Protein AF-A0A7S6US73-F1 (afdb_monomer)

Secondary structure (DSSP, 8-state):
-HHHHHHS-HHHHHHHHHHIIIIIHHHHHHHHHHHT-GGGHHHHHHHHHHHHHHHHHHHHHHHHHHHHTT----THHHHHHHHIIIIIS---HHHHHHHHHHHHHHHHHHHHHH---HHHHHHHHHHHHHHHHHHHHHHHHHHHHHHHHHHHHHHHHHHHTB-TTT-PBPHHHHHHHHHHHHHHHHHHT---EEEEEE-TTSTTT---EEEEEEPTTS-------SSSTT-SPPPPPP--------

Solvent-accessible surface area (backbone atoms only — not comparable to full-atom values): 14386 Å² total; per-residue (Å²): 108,75,62,43,67,74,76,37,61,73,73,55,32,52,55,44,48,46,46,42,63,71,46,35,47,50,30,51,49,51,34,51,57,48,67,73,41,83,92,40,69,86,54,36,61,62,42,42,46,50,26,49,32,49,37,37,45,48,52,45,47,42,52,47,55,29,40,66,70,72,43,89,68,80,62,67,70,63,54,46,48,40,43,43,45,38,67,68,66,74,55,61,57,70,58,34,48,53,33,47,49,53,26,48,52,51,41,70,60,50,41,70,77,51,50,84,52,64,68,62,45,51,53,53,52,52,51,49,53,50,38,44,53,52,21,51,52,51,22,47,52,50,54,49,49,53,53,52,50,54,53,51,51,50,53,50,51,58,51,62,38,29,36,91,90,76,73,44,68,20,72,66,54,48,52,55,49,50,52,53,52,47,60,46,19,67,73,72,74,51,69,78,44,76,45,79,43,76,53,86,79,61,71,95,86,62,92,56,69,48,75,45,80,43,68,78,87,61,82,79,80,79,72,81,75,94,71,65,88,83,70,70,80,80,78,82,74,83,82,79,86,80,84,77,87,132

Foldseek 3Di:
DVVCVVQPPPVLSVVLVCLCVVFQVVLVVQLVVQVVPVVCPVVNQVSLLVNLLSNLQSVLVSCLSCLQVVHDDPCVVNLCSLQCLLPPSPHQLVSSLVSLVNSLVSNLPRVVVRDPDPVVVVVSNVSSVVSNVVSSVVSVVVVVVVVVVVVVVVVVVVVQLADPVPRDGDPVVVVVVVVVLVVVCVVVVHDKDKDWAFDPDPDDDDGDIDIDIDGPPDDDPPDPPDDCVVPDDDDDDDDDDDDDDD

Mean predicted aligned error: 16.04 Å

Sequence (246 aa):
MAIDLTTVPLHAARWTAAIRVFVVVPALLAALVVSHRPARHAWLTPAVFLAATVTGCGTVAIVVVALAMGVPLPYEGTLLLPIVFYLLIGLPWWWALAANLLALVMFLVLVPLVQPDRLVLSYQLSYMVLANVIGACAGYALEHRARTNFLIAGVLSELAERDGLTGIHNRRSFNEHLQRAWAQAFREGGSVGLALIDVDHFKHGGRDCVVVLLNPDMEELSFPTGREALAAPAAPRPGGGSARKR

pLDDT: mean 74.12, std 19.95, range [24.2, 96.25]

Radius of gyration: 33.04 Å; Cα contacts (8 Å, |Δi|>4): 201; chains: 1; bounding box: 70×48×91 Å

Structure (mmCIF, N/CA/C/O backbone):
data_AF-A0A7S6US73-F1
#
_entry.id   AF-A0A7S6US73-F1
#
loop_
_atom_site.group_PDB
_atom_site.id
_atom_site.type_symbol
_atom_site.label_atom_id
_atom_site.label_alt_id
_atom_site.label_comp_id
_atom_site.label_asym_id
_atom_site.label_entity_id
_atom_site.label_seq_id
_atom_site.pdbx_PDB_ins_code
_atom_site.Cartn_x
_atom_site.Cartn_y
_atom_site.Cartn_z
_atom_site.occupancy
_atom_site.B_iso_or_equiv
_atom_site.auth_seq_id
_atom_site.auth_comp_id
_atom_site.auth_asym_id
_atom_site.auth_atom_id
_atom_site.pdbx_PDB_model_num
ATOM 1 N N . MET A 1 1 ? -3.393 2.151 -20.315 1.00 58.28 1 MET A N 1
ATOM 2 C CA . MET A 1 1 ? -3.485 1.292 -21.514 1.00 58.28 1 MET A CA 1
ATOM 3 C C . MET A 1 1 ? -3.531 2.116 -22.793 1.00 58.28 1 MET A C 1
ATOM 5 O O . MET A 1 1 ? -2.630 1.953 -23.598 1.00 58.28 1 MET A O 1
ATOM 9 N N . ALA A 1 2 ? -4.484 3.046 -22.964 1.00 56.97 2 ALA A N 1
ATOM 10 C CA . ALA A 1 2 ? -4.452 3.986 -24.098 1.00 56.97 2 ALA A CA 1
ATOM 11 C C . ALA A 1 2 ? -3.185 4.866 -24.094 1.00 56.97 2 ALA A C 1
ATOM 13 O O . ALA A 1 2 ? -2.532 5.001 -25.119 1.00 56.97 2 ALA A O 1
ATOM 14 N N . ILE A 1 3 ? -2.787 5.362 -22.916 1.00 64.00 3 ILE A N 1
ATOM 15 C CA . ILE A 1 3 ? -1.568 6.170 -22.757 1.00 64.00 3 ILE A CA 1
ATOM 16 C C . ILE A 1 3 ? -0.306 5.367 -23.122 1.00 64.00 3 ILE A C 1
ATOM 18 O O . ILE A 1 3 ? 0.527 5.875 -23.861 1.00 64.00 3 ILE A O 1
ATOM 22 N N . ASP A 1 4 ? -0.182 4.101 -22.698 1.00 62.53 4 ASP A N 1
ATOM 23 C CA . ASP A 1 4 ? 1.019 3.292 -22.984 1.00 62.53 4 ASP A CA 1
ATOM 24 C C . ASP A 1 4 ? 1.191 3.011 -24.485 1.00 62.53 4 ASP A C 1
ATOM 26 O O . ASP A 1 4 ? 2.310 3.001 -24.977 1.00 62.53 4 ASP A O 1
ATOM 30 N N . LEU A 1 5 ? 0.093 2.831 -25.229 1.00 65.19 5 LEU A N 1
ATOM 31 C CA . LEU A 1 5 ? 0.132 2.666 -26.689 1.00 65.19 5 LEU A CA 1
ATOM 32 C C . LEU A 1 5 ? 0.601 3.936 -27.413 1.00 65.19 5 LEU A C 1
ATOM 34 O O . LEU A 1 5 ? 1.107 3.846 -28.528 1.00 65.19 5 LEU A O 1
ATOM 38 N N . THR A 1 6 ? 0.430 5.102 -26.786 1.00 65.88 6 THR A N 1
ATOM 39 C CA . THR A 1 6 ? 0.853 6.396 -27.340 1.00 65.88 6 THR A CA 1
ATOM 40 C C . THR A 1 6 ? 2.250 6.829 -26.895 1.00 65.88 6 THR A C 1
ATOM 42 O O . THR A 1 6 ? 2.886 7.601 -27.604 1.00 65.88 6 THR A O 1
ATOM 45 N N . THR A 1 7 ? 2.745 6.347 -25.750 1.00 68.50 7 THR A N 1
ATOM 46 C CA . THR A 1 7 ? 4.023 6.789 -25.162 1.00 68.50 7 THR A CA 1
ATOM 47 C C . THR A 1 7 ? 5.140 5.751 -25.244 1.00 68.50 7 THR A C 1
ATOM 49 O O . THR A 1 7 ? 6.310 6.115 -25.157 1.00 68.50 7 THR A O 1
ATOM 52 N N . VAL A 1 8 ? 4.810 4.467 -25.414 1.00 70.94 8 VAL A N 1
ATOM 53 C CA . VAL A 1 8 ? 5.764 3.351 -25.359 1.00 70.94 8 VAL A CA 1
ATOM 54 C C . VAL A 1 8 ? 5.845 2.668 -26.731 1.00 70.94 8 VAL A C 1
ATOM 56 O O . VAL A 1 8 ? 4.813 2.449 -27.368 1.00 70.94 8 VAL A O 1
ATOM 59 N N . PRO A 1 9 ? 7.042 2.266 -27.202 1.00 78.56 9 PRO A N 1
ATOM 60 C CA . PRO A 1 9 ? 7.182 1.500 -28.437 1.00 78.56 9 PRO A CA 1
ATOM 61 C C . PRO A 1 9 ? 6.310 0.235 -28.437 1.00 78.56 9 PRO A C 1
ATOM 63 O O . PRO A 1 9 ? 6.246 -0.482 -27.437 1.00 78.56 9 PRO A O 1
ATOM 66 N N . LEU A 1 10 ? 5.692 -0.088 -29.580 1.00 76.25 10 LEU A N 1
ATOM 67 C CA . LEU A 1 10 ? 4.719 -1.187 -29.734 1.00 76.25 10 LEU A CA 1
ATOM 68 C C . LEU A 1 10 ? 5.193 -2.550 -29.200 1.00 76.25 10 LEU A C 1
ATOM 70 O O . LEU A 1 10 ? 4.377 -3.334 -28.718 1.00 76.25 10 LEU A O 1
ATOM 74 N N . HIS A 1 11 ? 6.491 -2.850 -29.277 1.00 78.38 11 HIS A N 1
ATOM 75 C CA . HIS A 1 11 ? 7.041 -4.109 -28.771 1.00 78.38 11 HIS A CA 1
ATOM 76 C C . HIS A 1 11 ? 7.044 -4.156 -27.236 1.00 78.38 11 HIS A C 1
ATOM 78 O O . HIS A 1 11 ? 6.582 -5.140 -26.666 1.00 78.38 11 HIS A O 1
ATOM 84 N N . ALA A 1 12 ? 7.471 -3.084 -26.565 1.00 77.38 12 ALA A N 1
ATOM 85 C CA . ALA A 1 12 ? 7.450 -2.988 -25.108 1.00 77.38 12 ALA A CA 1
ATOM 86 C C . ALA A 1 12 ? 6.017 -2.823 -24.574 1.00 77.38 12 ALA A C 1
ATOM 88 O O . ALA A 1 12 ? 5.652 -3.451 -23.582 1.00 77.38 12 ALA A O 1
ATOM 89 N N . ALA A 1 13 ? 5.167 -2.068 -25.279 1.00 79.56 13 ALA A N 1
ATOM 90 C CA . ALA A 1 13 ? 3.763 -1.873 -24.920 1.00 79.56 13 ALA A CA 1
ATOM 91 C C . ALA A 1 13 ? 2.972 -3.192 -24.860 1.00 79.56 13 ALA A C 1
ATOM 93 O O . ALA A 1 13 ? 2.111 -3.350 -23.999 1.00 79.56 13 ALA A O 1
ATOM 94 N N . ARG A 1 14 ? 3.271 -4.169 -25.731 1.00 83.25 14 ARG A N 1
ATOM 95 C CA . ARG A 1 14 ? 2.621 -5.494 -25.705 1.00 83.25 14 ARG A CA 1
ATOM 96 C C . ARG A 1 14 ? 2.908 -6.248 -24.411 1.00 83.25 14 ARG A C 1
ATOM 98 O O . ARG A 1 14 ? 1.979 -6.776 -23.806 1.00 83.25 14 ARG A O 1
ATOM 105 N N . TRP A 1 15 ? 4.164 -6.269 -23.968 1.00 83.38 15 TRP A N 1
ATOM 106 C CA . TRP A 1 15 ? 4.556 -6.952 -22.734 1.00 83.38 15 TRP A CA 1
ATOM 107 C C . TRP A 1 15 ? 3.998 -6.258 -21.494 1.00 83.38 15 TRP A C 1
ATOM 109 O O . TRP A 1 15 ? 3.418 -6.909 -20.626 1.00 83.38 15 TRP A O 1
ATOM 119 N N . THR A 1 16 ? 4.103 -4.931 -21.425 1.00 82.62 16 THR A N 1
ATOM 120 C CA . THR A 1 16 ? 3.594 -4.172 -20.277 1.00 82.62 16 THR A CA 1
ATOM 121 C C . THR A 1 16 ? 2.064 -4.216 -20.194 1.00 82.62 16 THR A C 1
ATOM 123 O O . THR A 1 16 ? 1.514 -4.374 -19.101 1.00 82.62 16 THR A O 1
ATOM 126 N N . ALA A 1 17 ? 1.360 -4.167 -21.331 1.00 83.69 17 ALA A N 1
ATOM 127 C CA . ALA A 1 17 ? -0.089 -4.349 -21.387 1.00 83.69 17 ALA A CA 1
ATOM 128 C C . ALA A 1 17 ? -0.505 -5.777 -21.015 1.00 83.69 17 ALA A C 1
ATOM 130 O O . ALA A 1 17 ? -1.467 -5.939 -20.266 1.00 83.69 17 ALA A O 1
ATOM 131 N N . ALA A 1 18 ? 0.228 -6.799 -21.470 1.00 85.31 18 ALA A N 1
ATOM 132 C CA . ALA A 1 18 ? -0.050 -8.185 -21.110 1.00 85.31 18 ALA A CA 1
ATOM 133 C C . ALA A 1 18 ? 0.029 -8.393 -19.590 1.00 85.31 18 ALA A C 1
ATOM 135 O O . ALA A 1 18 ? -0.906 -8.931 -19.003 1.00 85.31 18 ALA A O 1
ATOM 136 N N . ILE A 1 19 ? 1.074 -7.887 -18.925 1.00 84.38 19 ILE A N 1
ATOM 137 C CA . ILE A 1 19 ? 1.187 -7.986 -17.461 1.00 84.38 19 ILE A CA 1
ATOM 138 C C . ILE A 1 19 ? 0.005 -7.276 -16.777 1.00 84.38 19 ILE A C 1
ATOM 140 O O . ILE A 1 19 ? -0.602 -7.820 -15.857 1.00 84.38 19 ILE A O 1
ATOM 144 N N . ARG A 1 20 ? -0.403 -6.089 -17.242 1.00 84.00 20 ARG A N 1
ATOM 145 C CA . ARG A 1 20 ? -1.554 -5.387 -16.645 1.00 84.00 20 ARG A CA 1
ATOM 146 C C . ARG A 1 20 ? -2.868 -6.148 -16.827 1.00 84.00 20 ARG A C 1
ATOM 148 O O . ARG A 1 20 ? -3.605 -6.302 -15.859 1.00 84.00 20 ARG A O 1
ATOM 155 N N . VAL A 1 21 ? -3.159 -6.628 -18.033 1.00 86.06 21 VAL A N 1
ATOM 156 C CA . VAL A 1 21 ? -4.443 -7.268 -18.369 1.00 86.06 21 VAL A CA 1
ATOM 157 C C . VAL A 1 21 ? -4.556 -8.679 -17.800 1.00 86.06 21 VAL A C 1
ATOM 159 O O . VAL A 1 21 ? -5.640 -9.065 -17.379 1.00 86.06 21 VAL A O 1
ATOM 162 N N . PHE A 1 22 ? -3.462 -9.441 -17.762 1.00 87.75 22 PHE A N 1
ATOM 163 C CA . PHE A 1 22 ? -3.491 -10.844 -17.340 1.00 87.75 22 PHE A CA 1
ATOM 164 C C . PHE A 1 22 ? -3.074 -11.067 -15.884 1.00 87.75 22 PHE A C 1
ATOM 166 O O . PHE A 1 22 ? -3.392 -12.116 -15.332 1.00 87.75 22 PHE A O 1
ATOM 173 N N . VAL A 1 23 ? -2.397 -10.107 -15.245 1.00 85.69 23 VAL A N 1
ATOM 174 C CA . VAL A 1 23 ? -1.916 -10.260 -13.860 1.00 85.69 23 VAL A CA 1
ATOM 175 C C . VAL A 1 23 ? -2.582 -9.252 -12.928 1.00 85.69 23 VAL A C 1
ATOM 177 O O . VAL A 1 23 ? -3.240 -9.644 -11.968 1.00 85.69 23 VAL A O 1
ATOM 180 N N . VAL A 1 24 ? -2.477 -7.955 -13.228 1.00 82.81 24 VAL A N 1
ATOM 181 C CA . VAL A 1 24 ? -2.952 -6.897 -12.316 1.00 82.81 24 VAL A CA 1
ATOM 182 C C . VAL A 1 24 ? -4.480 -6.800 -12.291 1.00 82.81 24 VAL A C 1
ATOM 184 O O . VAL A 1 24 ? -5.091 -6.858 -11.226 1.00 82.81 24 VAL A O 1
ATOM 187 N N . VAL A 1 25 ? -5.119 -6.677 -13.457 1.00 86.75 25 VAL A N 1
ATOM 188 C CA . VAL A 1 25 ? -6.580 -6.531 -13.557 1.00 86.75 25 VAL A CA 1
ATOM 189 C C . VAL A 1 25 ? -7.319 -7.743 -12.973 1.00 86.75 25 VAL A C 1
ATOM 191 O O . VAL A 1 25 ? -8.229 -7.530 -12.172 1.00 86.75 25 VAL A O 1
ATOM 194 N N . PRO A 1 26 ? -6.938 -9.003 -13.266 1.00 87.75 26 PRO A N 1
ATOM 195 C CA . PRO A 1 26 ? -7.621 -10.163 -12.704 1.00 87.75 26 PRO A CA 1
ATOM 196 C C . PRO A 1 26 ? -7.449 -10.261 -11.188 1.00 87.75 26 PRO A C 1
ATOM 198 O O . PRO A 1 26 ? -8.401 -10.621 -10.502 1.00 87.75 26 PRO A O 1
ATOM 201 N N . ALA A 1 27 ? -6.284 -9.885 -10.649 1.00 83.94 27 ALA A N 1
ATOM 202 C CA . ALA A 1 27 ? -6.056 -9.841 -9.206 1.00 83.94 27 ALA A CA 1
ATOM 203 C C . ALA A 1 27 ? -6.980 -8.826 -8.507 1.00 83.94 27 ALA A C 1
ATOM 205 O O . ALA A 1 27 ? -7.594 -9.145 -7.488 1.00 83.94 27 ALA A O 1
ATOM 206 N N . LEU A 1 28 ? -7.141 -7.629 -9.084 1.00 84.69 28 LEU A N 1
ATOM 207 C CA . LEU A 1 28 ? -8.054 -6.606 -8.564 1.00 84.69 28 LEU A CA 1
ATOM 208 C C . LEU A 1 28 ? -9.525 -7.026 -8.681 1.00 84.69 28 LEU A C 1
ATOM 210 O O . LEU A 1 28 ? -10.291 -6.854 -7.734 1.00 84.69 28 LEU A O 1
ATOM 214 N N . LEU A 1 29 ? -9.922 -7.621 -9.811 1.00 86.88 29 LEU A N 1
ATOM 215 C CA . LEU A 1 29 ? -11.279 -8.139 -10.001 1.00 86.88 29 LEU A CA 1
ATOM 216 C C . LEU A 1 29 ? -11.588 -9.278 -9.024 1.00 86.88 29 LEU A C 1
ATOM 218 O O . LEU A 1 29 ? -12.674 -9.307 -8.449 1.00 86.88 29 LEU A O 1
ATOM 222 N N . ALA A 1 30 ? -10.637 -10.182 -8.782 1.00 84.06 30 ALA A N 1
ATOM 223 C CA . ALA A 1 30 ? -10.791 -11.244 -7.794 1.00 84.06 30 ALA A CA 1
ATOM 224 C C . ALA A 1 30 ? -11.005 -10.667 -6.386 1.00 84.06 30 ALA A C 1
ATOM 226 O O . ALA A 1 30 ? -11.935 -11.083 -5.692 1.00 84.06 30 ALA A O 1
ATOM 227 N N . ALA A 1 31 ? -10.216 -9.663 -5.987 1.00 81.50 31 ALA A N 1
ATOM 228 C CA . ALA A 1 31 ? -10.404 -8.969 -4.714 1.00 81.50 31 ALA A CA 1
ATOM 229 C C . ALA A 1 31 ? -11.784 -8.285 -4.621 1.00 81.50 31 ALA A C 1
ATOM 231 O O . ALA A 1 31 ? -12.457 -8.389 -3.593 1.00 81.50 31 ALA A O 1
ATOM 232 N N . LEU A 1 32 ? -12.253 -7.659 -5.707 1.00 85.62 32 LEU A N 1
ATOM 233 C CA . LEU A 1 32 ? -13.567 -7.011 -5.773 1.00 85.62 32 LEU A CA 1
ATOM 234 C C . LEU A 1 32 ? -14.724 -8.014 -5.634 1.00 85.62 32 LEU A C 1
ATOM 236 O O . LEU A 1 32 ? -15.668 -7.777 -4.877 1.00 85.62 32 LEU A O 1
ATOM 240 N N . VAL A 1 33 ? -14.637 -9.158 -6.318 1.00 85.19 33 VAL A N 1
ATOM 241 C CA . VAL A 1 33 ? -15.641 -10.233 -6.242 1.00 85.19 33 VAL A CA 1
ATOM 242 C C . VAL A 1 33 ? -15.711 -10.818 -4.832 1.00 85.19 33 VAL A C 1
ATOM 244 O O . VAL A 1 33 ? -16.804 -11.077 -4.327 1.00 85.19 33 VAL A O 1
ATOM 247 N N . VAL A 1 34 ? -14.562 -11.002 -4.172 1.00 83.19 34 VAL A N 1
ATOM 248 C CA . VAL A 1 34 ? -14.511 -11.460 -2.775 1.00 83.19 34 VAL A CA 1
ATOM 249 C C . VAL A 1 34 ? -15.116 -10.413 -1.835 1.00 83.19 34 VAL A C 1
ATOM 251 O O . VAL A 1 34 ? -15.837 -10.783 -0.910 1.00 83.19 34 VAL A O 1
ATOM 254 N N . SER A 1 35 ? -14.916 -9.120 -2.107 1.00 82.19 35 SER A N 1
ATOM 255 C CA . SER A 1 35 ? -15.498 -8.023 -1.322 1.00 82.19 35 SER A CA 1
ATOM 256 C C . SER A 1 35 ? -17.031 -7.974 -1.369 1.00 82.19 35 SER A C 1
ATOM 258 O O . SER A 1 35 ? -17.645 -7.618 -0.367 1.00 82.19 35 SER A O 1
ATOM 260 N N . HIS A 1 36 ? -17.664 -8.377 -2.475 1.00 82.50 36 HIS A N 1
ATOM 261 C CA . HIS A 1 36 ? -19.130 -8.357 -2.621 1.00 82.50 36 HIS A CA 1
ATOM 262 C C . HIS A 1 36 ? -19.840 -9.572 -2.000 1.00 82.50 36 HIS A C 1
ATOM 264 O O . HIS A 1 36 ? -21.064 -9.672 -2.053 1.00 82.50 36 HIS A O 1
ATOM 270 N N . ARG A 1 37 ? -19.101 -10.531 -1.429 1.00 79.62 37 ARG A N 1
ATOM 271 C CA . ARG A 1 37 ? -19.657 -11.756 -0.836 1.00 79.62 37 ARG A CA 1
ATOM 272 C C . ARG A 1 37 ? -19.707 -11.601 0.700 1.00 79.62 37 ARG A C 1
ATOM 274 O O . ARG A 1 37 ? -18.714 -11.913 1.358 1.00 79.62 37 ARG A O 1
ATOM 281 N N . PRO A 1 38 ? -20.849 -11.195 1.299 1.00 63.09 38 PRO A N 1
ATOM 282 C CA . PRO A 1 38 ? -20.951 -10.866 2.732 1.00 63.09 38 PRO A CA 1
ATOM 283 C C . PRO A 1 38 ? -20.633 -12.039 3.677 1.00 63.09 38 PRO A C 1
ATOM 285 O O . PRO A 1 38 ? -20.250 -11.836 4.824 1.00 63.09 38 PRO A O 1
ATOM 288 N N . ALA A 1 39 ? -20.717 -13.282 3.195 1.00 62.19 39 ALA A N 1
ATOM 289 C CA . ALA A 1 39 ? -20.493 -14.486 3.997 1.00 62.19 39 ALA A CA 1
ATOM 290 C C . ALA A 1 39 ? -19.009 -14.836 4.258 1.00 62.19 39 ALA A C 1
ATOM 292 O O . ALA A 1 39 ? -18.734 -15.887 4.834 1.00 62.19 39 ALA A O 1
ATOM 293 N N . ARG A 1 40 ? -18.028 -14.035 3.802 1.00 65.75 40 ARG A N 1
ATOM 294 C CA . ARG A 1 40 ? -16.598 -14.417 3.854 1.00 65.75 40 ARG A CA 1
ATOM 295 C C . ARG A 1 40 ? -15.640 -13.294 4.260 1.00 65.75 40 ARG A C 1
ATOM 297 O O . ARG A 1 40 ? -14.528 -13.232 3.739 1.00 65.75 40 ARG A O 1
ATOM 304 N N . HIS A 1 41 ? -16.005 -12.463 5.238 1.00 70.88 41 HIS A N 1
ATOM 305 C CA . HIS A 1 41 ? -15.091 -11.445 5.787 1.00 70.88 41 HIS A CA 1
ATOM 306 C C . HIS A 1 41 ? -13.722 -12.013 6.216 1.00 70.88 41 HIS A C 1
ATOM 30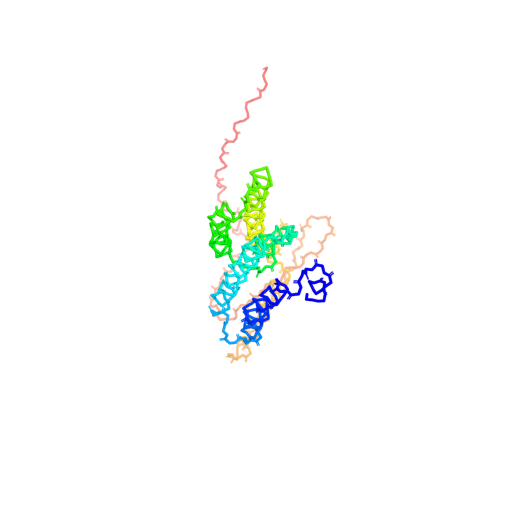8 O O . HIS A 1 41 ? -12.707 -11.355 6.012 1.00 70.88 41 HIS A O 1
ATOM 314 N N . ALA A 1 42 ? -13.665 -13.263 6.694 1.00 78.88 42 ALA A N 1
ATOM 315 C CA . ALA A 1 42 ? -12.410 -13.936 7.052 1.00 78.88 42 ALA A CA 1
ATOM 316 C C . ALA A 1 42 ? -11.452 -14.178 5.863 1.00 78.88 42 ALA A C 1
ATOM 318 O O . ALA A 1 42 ? -10.240 -14.228 6.049 1.00 78.88 42 ALA A O 1
ATOM 319 N N . TRP A 1 43 ? -11.973 -14.314 4.638 1.00 81.88 43 TRP A N 1
ATOM 320 C CA . TRP A 1 43 ? -11.168 -14.561 3.433 1.00 81.88 43 TRP A CA 1
ATOM 321 C C . TRP A 1 43 ? -10.813 -13.276 2.680 1.00 81.88 43 TRP A C 1
ATOM 323 O O . TRP A 1 43 ? -9.998 -13.310 1.760 1.00 81.88 43 TRP A O 1
ATOM 333 N N . LEU A 1 44 ? -11.398 -12.140 3.068 1.00 84.94 44 LEU A N 1
ATOM 334 C CA . LEU A 1 44 ? -11.176 -10.862 2.403 1.00 84.94 44 LEU A CA 1
ATOM 335 C C . LEU A 1 44 ? -9.733 -10.381 2.585 1.00 84.94 44 LEU A C 1
ATOM 337 O O . LEU A 1 44 ? -9.063 -10.073 1.605 1.00 84.94 44 LEU A O 1
ATOM 341 N N . THR A 1 45 ? -9.227 -10.376 3.820 1.00 87.44 45 THR A N 1
ATOM 342 C CA . THR A 1 45 ? -7.859 -9.933 4.134 1.00 87.44 45 THR A CA 1
ATOM 343 C C . THR A 1 45 ? -6.783 -10.713 3.366 1.00 87.44 45 THR A C 1
ATOM 345 O O . THR A 1 45 ? -5.984 -10.066 2.685 1.00 87.44 45 THR A O 1
ATOM 348 N N . PRO A 1 46 ? -6.746 -12.064 3.386 1.00 89.31 46 PRO A N 1
ATOM 349 C CA . PRO A 1 46 ? -5.739 -12.803 2.624 1.00 89.31 46 PRO A CA 1
ATOM 350 C C . PRO A 1 46 ? -5.908 -12.652 1.104 1.00 89.31 46 PRO A C 1
ATOM 352 O O . PRO A 1 46 ? -4.908 -12.591 0.391 1.00 89.31 46 PRO A O 1
ATOM 355 N N . ALA A 1 47 ? -7.140 -12.536 0.591 1.00 88.25 47 ALA A N 1
ATOM 356 C CA . ALA A 1 47 ? -7.374 -12.315 -0.838 1.00 88.25 47 ALA A CA 1
ATOM 357 C C . ALA A 1 47 ? -6.855 -10.945 -1.307 1.00 88.25 47 ALA A C 1
ATOM 359 O O . ALA A 1 47 ? -6.181 -10.856 -2.332 1.00 88.25 47 ALA A O 1
ATOM 360 N N . VAL A 1 48 ? -7.122 -9.884 -0.539 1.00 88.88 48 VAL A N 1
ATOM 361 C CA . VAL A 1 48 ? -6.633 -8.528 -0.829 1.00 88.88 48 VAL A CA 1
ATOM 362 C C . VAL A 1 48 ? -5.111 -8.457 -0.689 1.00 88.88 48 VAL A C 1
ATOM 364 O O . VAL A 1 48 ? -4.457 -7.846 -1.530 1.00 88.88 48 VAL A O 1
ATOM 367 N N . PHE A 1 49 ? -4.524 -9.130 0.305 1.00 91.38 49 PHE A N 1
ATOM 368 C CA . PHE A 1 49 ? -3.068 -9.241 0.441 1.00 91.38 49 PHE A CA 1
ATOM 369 C C . PHE A 1 49 ? -2.419 -9.919 -0.774 1.00 91.38 49 PHE A C 1
ATOM 371 O O . PHE A 1 49 ? -1.427 -9.417 -1.310 1.00 91.38 49 PHE A O 1
ATOM 378 N N . LEU A 1 50 ? -2.989 -11.035 -1.240 1.00 91.44 50 LEU A N 1
ATOM 379 C CA . LEU A 1 50 ? -2.503 -11.728 -2.431 1.00 91.44 50 LEU A CA 1
ATOM 380 C C . LEU A 1 50 ? -2.606 -10.824 -3.664 1.00 91.44 50 LEU A C 1
ATOM 382 O O . LEU A 1 50 ? -1.640 -10.693 -4.412 1.00 91.44 50 LEU A O 1
ATOM 386 N N . ALA A 1 51 ? -3.743 -10.149 -3.845 1.00 90.19 51 ALA A N 1
ATOM 387 C CA . ALA A 1 51 ? -3.945 -9.231 -4.959 1.00 90.19 51 ALA A CA 1
ATOM 388 C C . ALA A 1 51 ? -2.966 -8.045 -4.932 1.00 90.19 51 ALA A C 1
ATOM 390 O O . ALA A 1 51 ? -2.406 -7.685 -5.971 1.00 90.19 51 ALA A O 1
ATOM 391 N N . ALA A 1 52 ? -2.712 -7.471 -3.752 1.00 90.19 52 ALA A N 1
ATOM 392 C CA . ALA A 1 52 ? -1.735 -6.403 -3.561 1.00 90.19 52 ALA A CA 1
ATOM 393 C C . ALA A 1 52 ? -0.319 -6.886 -3.898 1.00 90.19 52 ALA A C 1
ATOM 395 O O . ALA A 1 52 ? 0.382 -6.248 -4.677 1.00 90.19 52 ALA A O 1
ATOM 396 N N . THR A 1 53 ? 0.076 -8.059 -3.401 1.00 92.44 53 THR A N 1
ATOM 397 C CA . THR A 1 53 ? 1.392 -8.651 -3.681 1.00 92.44 53 THR A CA 1
ATOM 398 C C . THR A 1 53 ? 1.594 -8.894 -5.178 1.00 92.44 53 THR A C 1
ATOM 400 O O . THR A 1 53 ? 2.601 -8.478 -5.750 1.00 92.44 53 THR A O 1
ATOM 403 N N . VAL A 1 54 ? 0.601 -9.491 -5.843 1.00 91.88 54 VAL A N 1
ATOM 404 C CA . VAL A 1 54 ? 0.618 -9.740 -7.292 1.00 91.88 54 VAL A CA 1
ATOM 405 C C . VAL A 1 54 ? 0.708 -8.430 -8.080 1.00 91.88 54 VAL A C 1
ATOM 407 O O . VAL A 1 54 ? 1.487 -8.328 -9.026 1.00 91.88 54 VAL A O 1
ATOM 410 N N . THR A 1 55 ? -0.031 -7.400 -7.663 1.00 90.69 55 THR A N 1
ATOM 411 C CA . THR A 1 55 ? 0.011 -6.067 -8.283 1.00 90.69 55 THR A CA 1
ATOM 412 C C . THR A 1 55 ? 1.365 -5.383 -8.079 1.00 90.69 55 THR A C 1
ATOM 414 O O . THR A 1 55 ? 1.894 -4.776 -9.012 1.00 90.69 55 THR A O 1
ATOM 417 N N . GLY A 1 56 ? 1.958 -5.517 -6.890 1.00 90.75 56 GLY A N 1
ATOM 418 C CA . GLY A 1 56 ? 3.278 -4.985 -6.552 1.00 90.75 56 GLY A CA 1
ATOM 419 C C . GLY A 1 56 ? 4.374 -5.601 -7.409 1.00 90.75 56 GLY A C 1
ATOM 420 O O . GLY A 1 56 ? 5.044 -4.897 -8.166 1.00 90.75 56 GLY A O 1
ATOM 421 N N . CYS A 1 57 ? 4.493 -6.927 -7.365 1.00 92.69 57 CYS A N 1
ATOM 422 C CA . CYS A 1 57 ? 5.462 -7.670 -8.166 1.00 92.69 57 CYS A CA 1
ATOM 423 C C . CYS A 1 57 ? 5.238 -7.472 -9.671 1.00 92.69 57 CYS A C 1
ATOM 425 O O . CYS A 1 57 ? 6.196 -7.265 -10.412 1.00 92.69 57 CYS A O 1
ATOM 427 N N . GLY A 1 58 ? 3.982 -7.468 -10.129 1.00 90.69 58 GLY A N 1
ATOM 428 C CA . GLY A 1 58 ? 3.638 -7.214 -11.529 1.00 90.69 58 GLY A CA 1
ATOM 429 C C . GLY A 1 58 ? 4.073 -5.826 -12.001 1.00 90.69 58 GLY A C 1
ATOM 430 O O . GLY A 1 58 ? 4.598 -5.685 -13.104 1.00 90.69 58 GLY A O 1
ATOM 431 N N . THR A 1 59 ? 3.930 -4.800 -11.159 1.00 89.12 59 THR A N 1
ATOM 432 C CA . THR A 1 59 ? 4.363 -3.441 -11.513 1.00 89.12 59 THR A CA 1
ATOM 433 C C . THR A 1 59 ? 5.883 -3.313 -11.575 1.00 89.12 59 THR A C 1
ATOM 435 O O . THR A 1 59 ? 6.407 -2.694 -12.501 1.00 89.12 59 THR A O 1
ATOM 438 N N . VAL A 1 60 ? 6.609 -3.950 -10.652 1.00 91.56 60 VAL A N 1
ATOM 439 C CA . VAL A 1 60 ? 8.078 -4.012 -10.713 1.00 91.56 60 VAL A CA 1
ATOM 440 C C . VAL A 1 60 ? 8.536 -4.772 -11.961 1.00 91.56 60 VAL A C 1
ATOM 442 O O . VAL A 1 60 ? 9.420 -4.300 -12.672 1.00 91.56 60 VAL A O 1
ATOM 445 N N . ALA A 1 61 ? 7.888 -5.893 -12.293 1.00 91.00 61 ALA A N 1
ATOM 446 C CA . ALA A 1 61 ? 8.181 -6.655 -13.504 1.00 91.00 61 ALA A CA 1
ATOM 447 C C . ALA A 1 61 ? 7.985 -5.820 -14.781 1.00 91.00 61 ALA A C 1
ATOM 449 O O . ALA A 1 61 ? 8.816 -5.887 -15.681 1.00 91.00 61 ALA A O 1
ATOM 450 N N . ILE A 1 62 ? 6.940 -4.984 -14.845 1.00 88.94 62 ILE A N 1
ATOM 451 C CA . ILE A 1 62 ? 6.720 -4.044 -15.958 1.00 88.94 62 ILE A CA 1
ATOM 452 C C . ILE A 1 62 ? 7.915 -3.100 -16.137 1.00 88.94 62 ILE A C 1
ATOM 454 O O . ILE A 1 62 ? 8.375 -2.922 -17.264 1.00 88.94 62 ILE A O 1
ATOM 458 N N . VAL A 1 63 ? 8.424 -2.515 -15.046 1.00 89.31 63 VAL A N 1
ATOM 459 C CA . VAL A 1 63 ? 9.592 -1.619 -15.100 1.00 89.31 63 VAL A CA 1
ATOM 460 C C . VAL A 1 63 ? 10.823 -2.372 -15.589 1.00 89.31 63 VAL A C 1
ATOM 462 O O . VAL A 1 63 ? 11.478 -1.927 -16.526 1.00 89.31 63 VAL A O 1
ATOM 465 N N . VAL A 1 64 ? 11.110 -3.535 -15.004 1.00 90.56 64 VAL A N 1
ATOM 466 C CA . VAL A 1 64 ? 12.294 -4.340 -15.337 1.00 90.56 64 VAL A CA 1
ATOM 467 C C . VAL A 1 64 ? 12.277 -4.781 -16.800 1.00 90.56 64 VAL A C 1
ATOM 469 O O . VAL A 1 64 ? 13.268 -4.606 -17.503 1.00 90.56 64 VAL A O 1
ATOM 472 N N . VAL A 1 65 ? 11.147 -5.306 -17.284 1.00 90.00 65 VAL A N 1
ATOM 473 C CA . VAL A 1 65 ? 10.990 -5.747 -18.680 1.00 90.00 65 VAL A CA 1
ATOM 474 C C . VAL A 1 65 ? 11.194 -4.588 -19.645 1.00 90.00 65 VAL A C 1
ATOM 476 O O . VAL A 1 65 ? 11.829 -4.755 -20.684 1.00 90.00 65 VAL A O 1
ATOM 479 N N . ALA A 1 66 ? 10.682 -3.407 -19.316 1.00 87.00 66 ALA A N 1
ATOM 480 C CA . ALA A 1 66 ? 10.802 -2.284 -20.221 1.00 87.00 66 ALA A CA 1
ATOM 481 C C . ALA A 1 66 ? 12.198 -1.655 -20.234 1.00 87.00 66 ALA A C 1
ATOM 483 O O . ALA A 1 66 ? 12.698 -1.320 -21.309 1.00 87.00 66 ALA A O 1
ATOM 484 N N . LEU A 1 67 ? 12.860 -1.584 -19.074 1.00 86.94 67 LEU A N 1
ATOM 485 C CA . LEU A 1 67 ? 14.270 -1.208 -18.998 1.00 86.94 67 LEU A CA 1
ATOM 486 C C . LEU A 1 67 ? 15.148 -2.204 -19.766 1.00 86.94 67 LEU A C 1
ATOM 488 O O . LEU A 1 67 ? 16.066 -1.788 -20.467 1.00 86.94 67 LEU A O 1
ATOM 492 N N . ALA A 1 68 ? 14.827 -3.501 -19.721 1.00 87.31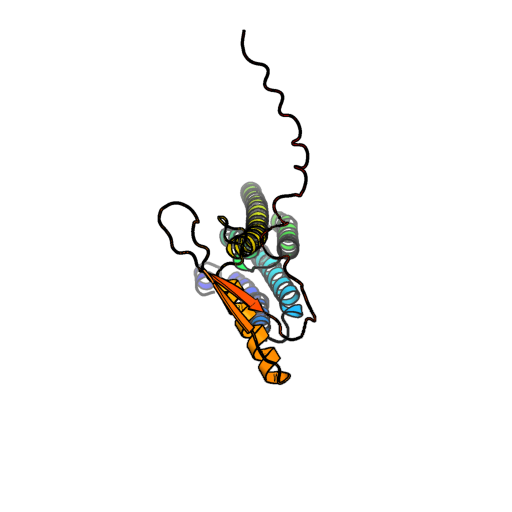 68 ALA A N 1
ATOM 493 C CA . ALA A 1 68 ? 15.570 -4.534 -20.447 1.00 87.31 68 ALA A CA 1
ATOM 494 C C . ALA A 1 68 ? 15.434 -4.399 -21.971 1.00 87.31 68 ALA A C 1
ATOM 496 O O . ALA A 1 68 ? 16.309 -4.834 -22.713 1.00 87.31 68 ALA A O 1
ATOM 497 N N . MET A 1 69 ? 14.362 -3.757 -22.441 1.00 86.62 69 MET A N 1
ATOM 498 C CA . MET A 1 69 ? 14.159 -3.405 -23.849 1.00 86.62 69 MET A CA 1
ATOM 499 C C . MET A 1 69 ? 14.755 -2.036 -24.215 1.00 86.62 69 MET A C 1
ATOM 501 O O . MET A 1 69 ? 14.544 -1.561 -25.327 1.00 86.62 69 MET A O 1
ATOM 505 N N . GLY A 1 70 ? 15.475 -1.384 -23.295 1.00 82.62 70 GLY A N 1
ATOM 506 C CA . GLY A 1 70 ? 16.072 -0.066 -23.511 1.00 82.62 70 GLY A CA 1
ATOM 507 C C . GLY A 1 70 ? 15.053 1.074 -23.566 1.00 82.62 70 GLY A C 1
ATOM 508 O O . GLY A 1 70 ? 15.378 2.156 -24.049 1.00 82.62 70 GLY A O 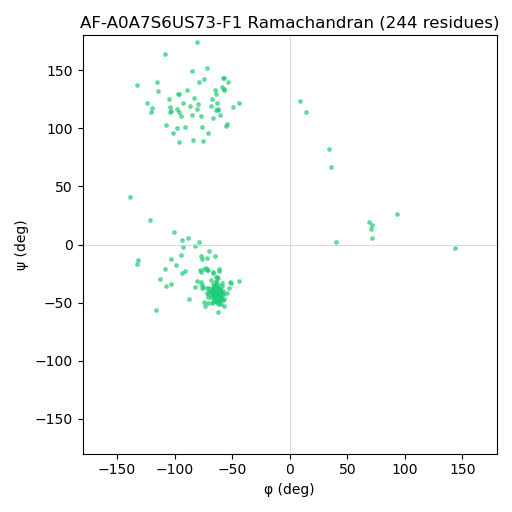1
ATOM 509 N N . VAL A 1 71 ? 13.822 0.851 -23.093 1.00 82.81 71 VAL A N 1
ATOM 510 C CA . VAL A 1 71 ? 12.774 1.872 -23.079 1.00 82.81 71 VAL A CA 1
ATOM 511 C C . VAL A 1 71 ? 12.745 2.550 -21.707 1.00 82.81 71 VAL A C 1
ATOM 513 O O . VAL A 1 71 ? 12.373 1.906 -20.720 1.00 82.81 71 VAL A O 1
ATOM 516 N N . PRO A 1 72 ? 13.077 3.850 -21.613 1.00 73.25 72 PRO A N 1
ATOM 517 C CA . PRO A 1 72 ? 12.986 4.587 -20.361 1.00 73.25 72 PRO A CA 1
ATOM 518 C C . PRO A 1 72 ? 11.515 4.892 -20.059 1.00 73.25 72 PRO A C 1
ATOM 520 O O . PRO A 1 72 ? 10.981 5.922 -20.465 1.00 73.25 72 PRO A O 1
ATOM 523 N N . LEU A 1 73 ? 10.824 3.983 -19.367 1.00 73.00 73 LEU A N 1
ATOM 524 C CA . LEU A 1 73 ? 9.489 4.280 -18.852 1.00 73.00 73 LEU A CA 1
ATOM 525 C C . LEU A 1 73 ? 9.565 5.212 -17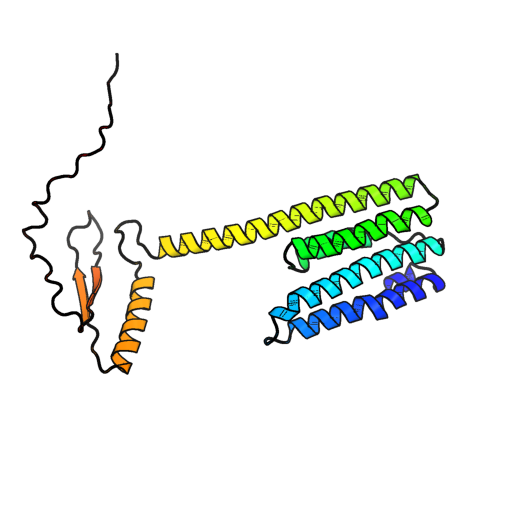.635 1.00 73.00 73 LEU A C 1
ATOM 527 O O . LEU A 1 73 ? 10.439 5.038 -16.781 1.00 73.00 73 LEU A O 1
ATOM 531 N N . PRO A 1 74 ? 8.621 6.162 -17.504 1.00 72.56 74 PRO A N 1
ATOM 532 C CA . PRO A 1 74 ? 8.525 7.005 -16.321 1.00 72.56 74 PRO A CA 1
ATOM 533 C C . PRO A 1 74 ? 8.229 6.148 -15.082 1.00 72.56 74 PRO A C 1
ATOM 535 O O . PRO A 1 74 ? 7.177 5.518 -14.965 1.00 72.56 74 PRO A O 1
ATOM 538 N N . TYR A 1 75 ? 9.171 6.134 -14.138 1.00 74.69 75 TYR A N 1
ATOM 539 C CA . TYR A 1 75 ? 9.091 5.383 -12.880 1.00 74.69 75 TYR A CA 1
ATOM 540 C C . TYR A 1 75 ? 8.174 6.045 -11.843 1.00 74.69 75 TYR A C 1
ATOM 542 O O . TYR A 1 75 ? 7.831 5.416 -10.843 1.00 74.69 75 TYR A O 1
ATOM 550 N N . GLU A 1 76 ? 7.729 7.282 -12.077 1.00 78.69 76 GLU A N 1
ATOM 551 C CA . GLU A 1 76 ? 6.847 8.041 -11.180 1.00 78.69 76 GLU A CA 1
ATOM 552 C C . GLU A 1 76 ? 5.581 7.258 -10.806 1.00 78.69 76 GLU A C 1
ATOM 554 O O . GLU A 1 76 ? 5.167 7.253 -9.648 1.00 78.69 76 GLU A O 1
ATOM 559 N N . GLY A 1 77 ? 5.023 6.492 -11.752 1.00 79.56 77 GLY A N 1
ATOM 560 C CA . GLY A 1 77 ? 3.858 5.641 -11.496 1.00 79.56 77 GLY A CA 1
ATOM 561 C C . GLY A 1 77 ? 4.110 4.547 -10.451 1.00 79.56 77 GLY A C 1
ATOM 562 O O . GLY A 1 77 ? 3.191 4.161 -9.734 1.00 79.56 77 GLY A O 1
ATOM 563 N N . THR A 1 78 ? 5.352 4.074 -10.307 1.00 83.56 78 THR A N 1
ATOM 564 C CA . THR A 1 78 ? 5.707 3.073 -9.286 1.00 83.56 78 THR A CA 1
ATOM 565 C C . THR A 1 78 ? 5.857 3.668 -7.888 1.00 83.56 78 THR A C 1
ATOM 567 O O . THR A 1 78 ? 5.656 2.956 -6.909 1.00 83.56 78 THR A O 1
ATOM 570 N N . LEU A 1 79 ? 6.111 4.976 -7.770 1.00 88.88 79 LEU A N 1
ATOM 571 C CA . LEU A 1 79 ? 6.165 5.674 -6.478 1.00 88.88 79 LEU A CA 1
ATOM 572 C C . LEU A 1 79 ? 4.778 5.838 -5.843 1.00 88.88 79 LEU A C 1
ATOM 574 O O . LEU A 1 79 ? 4.665 5.992 -4.628 1.00 88.88 79 LEU A O 1
ATOM 578 N N . LEU A 1 80 ? 3.714 5.771 -6.648 1.00 87.88 80 LEU A N 1
ATOM 579 C CA . LEU A 1 80 ? 2.337 5.798 -6.155 1.00 87.88 80 LEU A CA 1
ATOM 580 C C . LEU A 1 80 ? 1.921 4.471 -5.505 1.00 87.88 80 LEU A C 1
ATOM 582 O O . LEU A 1 80 ? 0.995 4.462 -4.695 1.00 87.88 80 LEU A O 1
ATOM 586 N N . LEU A 1 81 ? 2.596 3.357 -5.815 1.00 87.50 81 LEU A N 1
ATOM 587 C CA . LEU A 1 81 ? 2.217 2.038 -5.299 1.00 87.50 81 LEU A CA 1
ATOM 588 C C . LEU A 1 81 ? 2.290 1.943 -3.769 1.00 87.50 81 LEU A C 1
ATOM 590 O O . LEU A 1 81 ? 1.285 1.554 -3.171 1.00 87.50 81 LEU A O 1
ATOM 594 N N . PRO A 1 82 ? 3.406 2.337 -3.117 1.00 89.75 82 PRO A N 1
ATOM 595 C CA . PRO A 1 82 ? 3.484 2.345 -1.662 1.00 89.75 82 PRO A CA 1
ATOM 596 C C . PRO A 1 82 ? 2.347 3.153 -1.034 1.00 89.75 82 PRO A C 1
ATOM 598 O O . PRO A 1 82 ? 1.718 2.690 -0.086 1.00 89.75 82 PRO A O 1
ATOM 601 N N . ILE A 1 83 ? 2.020 4.317 -1.607 1.00 89.81 83 ILE A N 1
ATOM 602 C CA . ILE A 1 83 ? 0.935 5.180 -1.121 1.00 89.81 83 ILE A CA 1
ATOM 603 C C . ILE A 1 83 ? -0.407 4.452 -1.209 1.00 89.81 83 ILE A C 1
ATOM 605 O O . ILE A 1 83 ? -1.119 4.366 -0.213 1.00 89.81 83 ILE A O 1
ATOM 609 N N . VAL A 1 84 ? -0.747 3.881 -2.367 1.00 87.50 84 VAL A N 1
ATOM 610 C CA . VAL A 1 84 ? -2.003 3.135 -2.546 1.00 87.50 84 VAL A CA 1
ATOM 611 C C . VAL A 1 84 ? -2.093 1.971 -1.557 1.00 87.50 84 VAL A C 1
ATOM 613 O O . VAL A 1 84 ? -3.135 1.757 -0.939 1.00 87.50 84 VAL A O 1
ATOM 616 N N . PHE A 1 85 ? -0.998 1.245 -1.358 1.00 85.69 85 PHE A N 1
ATOM 617 C CA . PHE A 1 85 ? -0.985 0.044 -0.530 1.00 85.69 85 PHE A CA 1
ATOM 618 C C . PHE A 1 85 ? -1.126 0.361 0.960 1.00 85.69 85 PHE A C 1
ATOM 620 O O . PHE A 1 85 ? -1.879 -0.321 1.652 1.00 85.69 85 PHE A O 1
ATOM 627 N N . TYR A 1 86 ? -0.438 1.396 1.448 1.00 88.62 86 TYR A N 1
ATOM 628 C CA . TYR A 1 86 ? -0.494 1.783 2.858 1.00 88.62 86 TYR A CA 1
ATOM 629 C C . TYR A 1 86 ? -1.729 2.618 3.215 1.00 88.62 86 TYR A C 1
ATOM 631 O O . TYR A 1 86 ? -2.199 2.529 4.346 1.00 88.62 86 TYR A O 1
ATOM 639 N N . LEU A 1 87 ? -2.251 3.429 2.287 1.00 86.19 87 LEU A N 1
ATOM 640 C CA . LEU A 1 87 ? -3.297 4.414 2.587 1.00 86.19 87 LEU A CA 1
ATOM 641 C C . LEU A 1 87 ? -4.683 4.036 2.044 1.00 86.19 87 LEU A C 1
ATOM 643 O O . LEU A 1 87 ? -5.678 4.332 2.698 1.00 86.19 87 LEU A O 1
ATOM 647 N N . LEU A 1 88 ? -4.775 3.406 0.866 1.00 83.75 88 LEU A N 1
ATOM 648 C CA . LEU A 1 88 ? -6.058 3.207 0.169 1.00 83.75 88 LEU A CA 1
ATOM 649 C C . LEU A 1 88 ? -6.616 1.783 0.298 1.00 83.75 88 LEU A C 1
ATOM 651 O O . LEU A 1 88 ? -7.830 1.615 0.340 1.00 83.75 88 LEU A O 1
ATOM 655 N N . ILE A 1 89 ? -5.763 0.756 0.353 1.00 82.19 89 ILE A N 1
ATOM 656 C CA . ILE A 1 89 ? -6.208 -0.651 0.331 1.00 82.19 89 ILE A CA 1
ATOM 657 C C . ILE A 1 89 ? -6.870 -1.089 1.659 1.00 82.19 89 ILE A C 1
ATOM 659 O O . ILE A 1 89 ? -7.633 -2.054 1.675 1.00 82.19 89 ILE A O 1
ATOM 663 N N . GLY A 1 90 ? -6.626 -0.378 2.768 1.00 80.38 90 GLY A N 1
ATOM 664 C CA . GLY A 1 90 ? -7.287 -0.641 4.057 1.00 80.38 90 GLY A CA 1
ATOM 665 C C . GLY A 1 90 ? -6.888 -1.965 4.725 1.00 80.38 90 GLY A C 1
ATOM 666 O O . GLY A 1 90 ? -7.615 -2.472 5.579 1.00 80.38 90 GLY A O 1
ATOM 667 N N . LEU A 1 91 ? -5.750 -2.549 4.336 1.00 85.25 91 LEU A N 1
ATOM 668 C CA . LEU A 1 91 ? -5.170 -3.716 5.004 1.00 85.25 91 LEU A CA 1
ATOM 669 C C . LEU A 1 91 ? -4.591 -3.326 6.378 1.00 85.25 91 LEU A C 1
ATOM 671 O O . LEU A 1 91 ? -4.109 -2.203 6.534 1.00 85.25 91 LEU A O 1
ATOM 675 N N . PRO A 1 92 ? -4.543 -4.258 7.352 1.00 89.88 92 PRO A N 1
ATOM 676 C CA . PRO A 1 92 ? -3.766 -4.051 8.572 1.00 89.88 92 PRO A CA 1
ATOM 677 C C . PRO A 1 92 ? -2.300 -3.799 8.210 1.00 89.88 92 PRO A C 1
ATOM 679 O O . PRO A 1 92 ? -1.780 -4.443 7.288 1.00 89.88 92 PRO A O 1
ATOM 682 N N . TRP A 1 93 ? -1.614 -2.915 8.940 1.00 91.38 93 TRP A N 1
ATOM 683 C CA . TRP A 1 93 ? -0.322 -2.403 8.481 1.00 91.38 93 TRP A CA 1
ATOM 684 C C . TRP A 1 93 ? 0.721 -3.502 8.262 1.00 91.38 93 TRP A C 1
ATOM 686 O O . TRP A 1 93 ? 1.511 -3.400 7.333 1.00 91.38 93 TRP A O 1
ATOM 696 N N . TRP A 1 94 ? 0.694 -4.582 9.050 1.00 91.25 94 TRP A N 1
ATOM 697 C CA . TRP A 1 94 ? 1.633 -5.699 8.911 1.00 91.25 94 TRP A CA 1
ATOM 698 C C . TRP A 1 94 ? 1.523 -6.402 7.552 1.00 91.25 94 TRP A C 1
ATOM 700 O O . TRP A 1 94 ? 2.541 -6.726 6.943 1.00 91.25 94 TRP A O 1
ATOM 710 N N . TRP A 1 95 ? 0.303 -6.598 7.045 1.00 92.81 95 TRP A N 1
ATOM 711 C CA . TRP A 1 95 ? 0.079 -7.211 5.732 1.00 92.81 95 TRP A CA 1
ATOM 712 C C . TRP A 1 95 ? 0.478 -6.262 4.602 1.00 92.81 95 TRP A C 1
ATOM 714 O O . TRP A 1 95 ? 1.119 -6.685 3.639 1.00 92.81 95 TRP A O 1
ATOM 724 N N . ALA A 1 96 ? 0.145 -4.975 4.735 1.00 91.94 96 ALA A N 1
ATOM 725 C CA . ALA A 1 96 ? 0.548 -3.951 3.774 1.00 91.94 96 ALA A CA 1
ATOM 726 C C . ALA A 1 96 ? 2.080 -3.802 3.712 1.00 91.94 96 ALA A C 1
ATOM 728 O O . ALA A 1 96 ? 2.651 -3.738 2.623 1.00 91.94 96 ALA A O 1
ATOM 729 N N . LEU A 1 97 ? 2.746 -3.821 4.872 1.00 94.12 97 LEU A N 1
ATOM 730 C CA . LEU A 1 97 ? 4.201 -3.772 5.001 1.00 94.12 97 LEU A CA 1
ATOM 731 C C . LEU A 1 97 ? 4.854 -4.980 4.335 1.00 94.12 97 LEU A C 1
ATOM 733 O O . LEU A 1 97 ? 5.781 -4.802 3.555 1.00 94.12 97 LEU A O 1
ATOM 737 N N . ALA A 1 98 ? 4.365 -6.194 4.597 1.00 94.38 98 ALA A N 1
ATOM 738 C CA . ALA A 1 98 ? 4.919 -7.405 3.998 1.00 94.38 98 ALA A CA 1
ATOM 739 C C . ALA A 1 98 ? 4.818 -7.391 2.461 1.00 94.38 98 ALA A C 1
ATOM 741 O O . ALA A 1 98 ? 5.802 -7.678 1.778 1.00 94.38 98 ALA A O 1
ATOM 742 N N . ALA A 1 99 ? 3.660 -7.003 1.913 1.00 92.75 99 ALA A N 1
ATOM 743 C CA . ALA A 1 99 ? 3.456 -6.918 0.466 1.00 92.75 99 ALA A CA 1
ATOM 744 C C . ALA A 1 99 ? 4.377 -5.869 -0.185 1.00 92.75 99 ALA A C 1
ATOM 746 O O . ALA A 1 99 ? 5.014 -6.146 -1.204 1.00 92.75 99 ALA A O 1
ATOM 747 N N . ASN A 1 100 ? 4.489 -4.679 0.416 1.00 92.19 100 ASN A N 1
ATOM 748 C CA . ASN A 1 100 ? 5.360 -3.620 -0.096 1.00 92.19 100 ASN A CA 1
ATOM 749 C C . ASN A 1 100 ? 6.843 -3.941 0.067 1.00 92.19 100 ASN A C 1
ATOM 751 O O . ASN A 1 100 ? 7.623 -3.632 -0.826 1.00 92.19 100 ASN A O 1
ATOM 755 N N . LEU A 1 101 ? 7.246 -4.580 1.166 1.00 94.44 101 LEU A N 1
ATOM 756 C CA . LEU A 1 101 ? 8.638 -4.959 1.381 1.00 94.44 101 LEU A CA 1
ATOM 757 C C . LEU A 1 101 ? 9.091 -5.975 0.332 1.00 94.44 101 LEU A C 1
ATOM 759 O O . LEU A 1 101 ? 10.190 -5.852 -0.200 1.00 94.44 101 LEU A O 1
ATOM 763 N N . LEU A 1 102 ? 8.228 -6.930 -0.028 1.00 95.06 102 LEU A N 1
ATOM 764 C CA . LEU A 1 102 ? 8.510 -7.870 -1.109 1.00 95.06 102 LEU A CA 1
ATOM 765 C C . LEU A 1 102 ? 8.693 -7.150 -2.456 1.00 95.06 102 LEU A C 1
ATOM 767 O O . LEU A 1 102 ? 9.671 -7.405 -3.161 1.00 95.06 102 LEU A O 1
ATOM 771 N N . ALA A 1 103 ? 7.797 -6.219 -2.797 1.00 93.25 103 ALA A N 1
ATOM 772 C CA . ALA A 1 103 ? 7.923 -5.417 -4.014 1.00 93.25 103 ALA A CA 1
ATOM 773 C C . ALA A 1 103 ? 9.179 -4.523 -3.995 1.00 93.25 103 ALA A C 1
ATOM 775 O O . ALA A 1 103 ? 9.880 -4.426 -5.001 1.00 93.25 103 ALA A O 1
ATOM 776 N N . LEU A 1 104 ? 9.509 -3.923 -2.847 1.00 95.00 104 LEU A N 1
ATOM 777 C CA . LEU A 1 104 ? 10.704 -3.104 -2.654 1.00 95.00 104 LEU A CA 1
ATOM 778 C C . LEU A 1 104 ? 11.977 -3.932 -2.836 1.00 95.00 104 LEU A C 1
ATOM 780 O O . LEU A 1 104 ? 12.854 -3.523 -3.586 1.00 95.00 104 LEU A O 1
ATOM 784 N N . VAL A 1 105 ? 12.080 -5.103 -2.204 1.00 96.25 105 VAL A N 1
ATOM 785 C CA . VAL A 1 105 ? 13.239 -5.995 -2.358 1.00 96.25 105 VAL A CA 1
ATOM 786 C C . VAL A 1 105 ? 13.392 -6.421 -3.816 1.00 96.25 105 VAL A C 1
ATOM 788 O O . VAL A 1 105 ? 14.487 -6.334 -4.365 1.00 96.25 105 VAL A O 1
ATOM 791 N N . MET A 1 106 ? 12.296 -6.804 -4.477 1.00 95.12 106 MET A N 1
ATOM 792 C CA . MET A 1 106 ? 12.313 -7.133 -5.903 1.00 95.12 106 MET A CA 1
ATOM 793 C C . MET A 1 106 ? 12.822 -5.953 -6.750 1.00 95.12 106 MET A C 1
ATOM 795 O O . MET A 1 106 ? 13.644 -6.150 -7.641 1.00 95.12 106 MET A O 1
ATOM 799 N N . PHE A 1 107 ? 12.389 -4.727 -6.452 1.00 94.00 107 PHE A N 1
ATOM 800 C CA . PHE A 1 107 ? 12.842 -3.519 -7.143 1.00 94.00 107 PHE A CA 1
ATOM 801 C C . PHE A 1 107 ? 14.336 -3.244 -6.907 1.00 94.00 107 PHE A C 1
ATOM 803 O O . PHE A 1 107 ? 15.083 -3.042 -7.863 1.00 94.00 107 PHE A O 1
ATOM 810 N N . LEU A 1 108 ? 14.784 -3.291 -5.648 1.00 94.62 108 LEU A N 1
ATOM 811 C CA . LEU A 1 108 ? 16.174 -3.050 -5.253 1.00 94.62 108 LEU A CA 1
ATOM 812 C C . LEU A 1 108 ? 17.144 -4.082 -5.840 1.00 94.62 108 LEU A C 1
ATOM 814 O O . LEU A 1 108 ? 18.308 -3.757 -6.041 1.00 94.62 108 LEU A O 1
ATOM 818 N N . VAL A 1 109 ? 16.688 -5.308 -6.106 1.00 95.81 109 VAL A N 1
ATOM 819 C CA . VAL A 1 109 ? 17.520 -6.368 -6.691 1.00 95.81 109 VAL A CA 1
ATOM 820 C C . VAL A 1 109 ? 17.506 -6.319 -8.216 1.00 95.81 109 VAL A C 1
ATOM 822 O O . VAL A 1 109 ? 18.563 -6.406 -8.831 1.00 95.81 109 VAL A O 1
ATOM 825 N N . LEU A 1 110 ? 16.334 -6.185 -8.846 1.00 94.56 110 LEU A N 1
ATOM 826 C CA . LEU A 1 110 ? 16.215 -6.338 -10.298 1.00 94.56 110 LEU A CA 1
ATOM 827 C C . LEU A 1 110 ? 16.595 -5.079 -11.082 1.00 94.56 110 LEU A C 1
ATOM 829 O O . LEU A 1 110 ? 17.196 -5.189 -12.147 1.00 94.56 110 LEU A O 1
ATOM 833 N N . VAL A 1 111 ? 16.274 -3.883 -10.582 1.00 92.19 111 VAL A N 1
ATOM 834 C CA . VAL A 1 111 ? 16.535 -2.633 -11.319 1.00 92.19 111 VAL A CA 1
ATOM 835 C C . VAL A 1 111 ? 18.036 -2.364 -11.518 1.00 92.19 111 VAL A C 1
ATOM 837 O O . VAL A 1 111 ? 18.417 -2.046 -12.647 1.00 92.19 111 VAL A O 1
ATOM 840 N N . PRO A 1 112 ? 18.929 -2.559 -10.522 1.00 93.69 112 PRO A N 1
ATOM 841 C CA . PRO A 1 112 ? 20.371 -2.386 -10.726 1.00 93.69 112 PRO A CA 1
ATOM 842 C C . PRO A 1 112 ? 21.001 -3.319 -11.766 1.00 93.69 112 PRO A C 1
ATOM 844 O O . PRO A 1 112 ? 22.079 -3.008 -12.268 1.00 93.69 112 PRO A O 1
ATOM 847 N N . LEU A 1 113 ? 20.370 -4.464 -12.057 1.00 93.06 113 LEU A N 1
ATOM 848 C CA . LEU A 1 113 ? 20.863 -5.434 -13.042 1.00 93.06 113 LEU A CA 1
ATOM 849 C C . LEU A 1 113 ? 20.602 -4.986 -14.481 1.00 93.06 113 LEU A C 1
ATOM 851 O O . LEU A 1 113 ? 21.278 -5.443 -15.397 1.00 93.06 113 LEU A O 1
ATOM 855 N N . VAL A 1 114 ? 19.608 -4.120 -14.674 1.00 91.56 114 VAL A N 1
ATOM 856 C CA . VAL A 1 114 ? 19.116 -3.734 -15.998 1.00 91.56 114 VAL A CA 1
ATOM 857 C C . VAL A 1 114 ? 19.413 -2.270 -16.310 1.00 91.56 114 VAL A C 1
ATOM 859 O O . VAL A 1 114 ? 19.613 -1.935 -17.472 1.00 91.56 114 VAL A O 1
ATOM 862 N N . GLN A 1 115 ? 19.485 -1.399 -15.298 1.00 89.75 115 GLN A N 1
ATOM 863 C CA . GLN A 1 115 ? 19.732 0.030 -15.479 1.00 89.75 115 GLN A CA 1
ATOM 864 C C . GLN A 1 115 ? 21.241 0.333 -15.585 1.00 89.75 115 GLN A C 1
ATOM 866 O O . GLN A 1 115 ? 21.951 0.238 -14.579 1.00 89.75 115 GLN A O 1
ATOM 871 N N . PRO A 1 116 ? 21.751 0.747 -16.764 1.00 87.25 116 PRO A N 1
ATOM 872 C CA . PRO A 1 116 ? 23.180 1.008 -16.946 1.00 87.25 116 PRO A CA 1
ATOM 873 C C . PRO A 1 116 ? 23.616 2.348 -16.336 1.00 87.25 116 PRO A C 1
ATOM 875 O O . PRO A 1 116 ? 24.743 2.480 -15.858 1.00 87.25 116 PRO A O 1
ATOM 878 N N . ASP A 1 117 ? 22.725 3.343 -16.332 1.00 91.12 117 ASP A N 1
ATOM 879 C CA . ASP A 1 117 ? 23.013 4.680 -15.819 1.00 91.12 117 ASP A CA 1
ATOM 880 C C . ASP A 1 117 ? 22.978 4.699 -14.282 1.00 91.12 117 ASP A C 1
ATOM 882 O O . ASP A 1 117 ? 21.922 4.570 -13.655 1.00 91.12 117 ASP A O 1
ATOM 886 N N . ARG A 1 118 ? 24.157 4.879 -13.672 1.00 91.44 118 ARG A N 1
ATOM 887 C CA . ARG A 1 118 ? 24.347 4.904 -12.214 1.00 91.44 118 ARG A CA 1
ATOM 888 C C . ARG A 1 118 ? 23.715 6.122 -11.546 1.00 91.44 118 ARG A C 1
ATOM 890 O O . ARG A 1 118 ? 23.280 6.015 -10.398 1.00 91.44 118 ARG A O 1
ATOM 897 N N . LEU A 1 119 ? 23.643 7.255 -12.242 1.00 91.25 119 LEU A N 1
ATOM 898 C CA . LEU A 1 119 ? 23.034 8.463 -11.702 1.00 91.25 119 LEU A CA 1
ATOM 899 C C . LEU A 1 119 ? 21.520 8.266 -11.608 1.00 91.25 119 LEU A C 1
ATOM 901 O O . LEU A 1 119 ? 20.954 8.401 -10.525 1.00 91.25 119 LEU A O 1
ATOM 905 N N . VAL A 1 120 ? 20.887 7.825 -12.699 1.00 89.06 120 VAL A N 1
ATOM 906 C CA . VAL A 1 120 ? 19.446 7.517 -12.727 1.00 89.06 120 VAL A CA 1
ATOM 907 C C . VAL A 1 120 ? 19.095 6.413 -11.729 1.00 89.06 120 VAL A C 1
ATOM 909 O O . VAL A 1 120 ? 18.110 6.534 -11.000 1.00 89.06 120 VAL A O 1
ATOM 912 N N . LEU A 1 121 ? 19.928 5.372 -11.634 1.00 91.44 121 LEU A N 1
ATOM 913 C CA . LEU A 1 121 ? 19.747 4.288 -10.671 1.00 91.44 121 LEU A CA 1
ATOM 914 C C . LEU A 1 121 ? 19.710 4.804 -9.224 1.00 91.44 121 LEU A C 1
ATOM 916 O O . LEU A 1 121 ? 18.817 4.439 -8.464 1.00 91.44 121 LEU A O 1
ATOM 920 N N . SER A 1 122 ? 20.650 5.668 -8.829 1.00 92.25 122 SER A N 1
ATOM 921 C CA . SER A 1 122 ? 20.699 6.176 -7.450 1.00 92.25 122 SER A CA 1
ATOM 922 C C . SER A 1 122 ? 19.475 7.032 -7.093 1.00 92.25 122 SER A C 1
ATOM 924 O O . SER A 1 122 ? 18.916 6.875 -6.002 1.00 92.25 122 SER A O 1
ATOM 926 N N . TYR A 1 123 ? 18.978 7.851 -8.026 1.00 91.69 123 TYR A N 1
ATOM 927 C CA . TYR A 1 123 ? 17.712 8.571 -7.857 1.00 91.69 123 TYR A CA 1
ATOM 928 C C . TYR A 1 123 ? 16.521 7.617 -7.707 1.00 91.69 123 TYR A C 1
ATOM 930 O O . TYR A 1 123 ? 15.733 7.756 -6.775 1.00 91.69 123 TYR A O 1
ATOM 938 N N . GLN A 1 124 ? 16.401 6.604 -8.566 1.00 90.31 124 GLN A N 1
ATOM 939 C CA . GLN A 1 124 ? 15.287 5.652 -8.509 1.00 90.31 124 GLN A CA 1
ATOM 940 C C . GLN A 1 124 ? 15.242 4.875 -7.188 1.00 90.31 124 GLN A C 1
ATOM 942 O O . GLN A 1 124 ? 14.180 4.758 -6.574 1.00 90.31 124 GLN A O 1
ATOM 947 N N . LEU A 1 125 ? 16.390 4.369 -6.726 1.00 92.50 125 LEU A N 1
ATOM 948 C CA . LEU A 1 125 ? 16.470 3.619 -5.471 1.00 92.50 125 LEU A CA 1
ATOM 949 C C . LEU A 1 125 ? 16.166 4.518 -4.266 1.00 92.50 125 LEU A C 1
ATOM 951 O O . LEU A 1 125 ? 15.389 4.128 -3.396 1.00 92.50 125 LEU A O 1
ATOM 955 N N . SER A 1 126 ? 16.732 5.730 -4.229 1.00 93.19 126 SER A N 1
ATOM 956 C CA . SER A 1 126 ? 16.513 6.663 -3.117 1.00 93.19 126 SER A CA 1
ATOM 957 C C . SER A 1 126 ? 15.048 7.092 -2.999 1.00 93.19 126 SER A C 1
ATOM 959 O O . SER A 1 126 ? 14.490 7.014 -1.903 1.00 93.19 126 SER A O 1
ATOM 961 N N . TYR A 1 127 ? 14.384 7.448 -4.105 1.00 93.25 127 TYR A N 1
ATOM 962 C CA . TYR A 1 127 ? 12.959 7.795 -4.082 1.00 93.25 127 TYR A CA 1
ATOM 963 C C . TYR A 1 127 ? 12.067 6.613 -3.708 1.00 93.25 127 TYR A C 1
ATOM 965 O O . TYR A 1 127 ? 11.118 6.793 -2.948 1.00 93.25 127 TYR A O 1
ATOM 973 N N . MET A 1 128 ? 12.367 5.405 -4.192 1.00 93.19 128 MET A N 1
ATOM 974 C CA . MET A 1 128 ? 11.563 4.224 -3.874 1.00 93.19 128 MET A CA 1
ATOM 975 C C . MET A 1 128 ? 11.668 3.840 -2.391 1.00 93.19 128 MET A C 1
ATOM 977 O O . MET A 1 128 ? 10.657 3.527 -1.754 1.00 93.19 128 MET A O 1
ATOM 981 N N . VAL A 1 129 ? 12.873 3.904 -1.816 1.00 94.50 129 VAL A N 1
ATOM 982 C CA . VAL A 1 129 ? 13.085 3.687 -0.377 1.00 94.50 129 VAL A CA 1
ATOM 983 C C . VAL A 1 129 ? 12.368 4.766 0.430 1.00 94.50 129 VAL A C 1
ATOM 985 O O . VAL A 1 129 ? 11.619 4.442 1.350 1.00 94.50 129 VAL A O 1
ATOM 988 N N . LEU A 1 130 ? 12.524 6.038 0.054 1.00 95.44 130 LEU A N 1
ATOM 989 C CA . LEU A 1 130 ? 11.879 7.152 0.745 1.00 95.44 130 LEU A CA 1
ATOM 990 C C . LEU A 1 130 ? 10.346 7.045 0.702 1.00 95.44 130 LEU A C 1
ATOM 992 O O . LEU A 1 130 ? 9.696 7.201 1.733 1.00 95.44 130 LEU A O 1
ATOM 996 N N . ALA A 1 131 ? 9.766 6.715 -0.455 1.00 93.62 131 ALA A N 1
ATOM 997 C CA . ALA A 1 131 ? 8.326 6.515 -0.611 1.00 93.62 131 ALA A CA 1
ATOM 998 C C . ALA A 1 131 ? 7.802 5.376 0.276 1.00 93.62 131 ALA A C 1
ATOM 1000 O O . ALA A 1 131 ? 6.731 5.502 0.870 1.00 93.62 131 ALA A O 1
ATOM 1001 N N . ASN A 1 132 ? 8.565 4.289 0.424 1.00 94.19 132 ASN A N 1
ATOM 1002 C CA . ASN A 1 132 ? 8.208 3.193 1.323 1.00 94.19 132 ASN A CA 1
ATOM 1003 C C . ASN A 1 132 ? 8.285 3.593 2.796 1.00 94.19 132 ASN A C 1
ATOM 1005 O O . ASN A 1 132 ? 7.387 3.240 3.554 1.00 94.19 132 ASN A O 1
ATOM 1009 N N . VAL A 1 133 ? 9.307 4.351 3.202 1.00 95.25 133 VAL A N 1
ATOM 1010 C CA . VAL A 1 133 ? 9.437 4.846 4.582 1.00 95.25 133 VAL A CA 1
ATOM 1011 C C . VAL A 1 133 ? 8.295 5.802 4.926 1.00 95.25 133 VAL A C 1
ATOM 1013 O O . VAL A 1 133 ? 7.632 5.627 5.949 1.00 95.25 133 VAL A O 1
ATOM 1016 N N . ILE A 1 134 ? 8.025 6.782 4.057 1.00 95.31 134 ILE A N 1
ATOM 1017 C CA . ILE A 1 134 ? 6.927 7.740 4.238 1.00 95.31 134 ILE A CA 1
ATOM 1018 C C . ILE A 1 134 ? 5.588 7.002 4.252 1.00 95.31 134 ILE A C 1
ATOM 1020 O O . ILE A 1 134 ? 4.775 7.229 5.145 1.00 95.31 134 ILE A O 1
ATOM 1024 N N . GLY A 1 135 ? 5.372 6.092 3.301 1.00 93.50 135 GLY A N 1
ATOM 1025 C CA . GLY A 1 135 ? 4.154 5.297 3.206 1.00 93.50 135 GLY A CA 1
ATOM 1026 C C . GLY A 1 135 ? 3.924 4.422 4.439 1.00 93.50 135 GLY A C 1
ATOM 1027 O O . GLY A 1 135 ? 2.829 4.439 4.993 1.00 93.50 135 GLY A O 1
ATOM 1028 N N . ALA A 1 136 ? 4.954 3.721 4.919 1.00 94.19 136 ALA A N 1
ATOM 1029 C CA . ALA A 1 136 ? 4.865 2.880 6.110 1.00 94.19 136 ALA A CA 1
ATOM 1030 C C . ALA A 1 136 ? 4.573 3.708 7.368 1.00 94.19 136 ALA A C 1
ATOM 1032 O O . ALA A 1 136 ? 3.706 3.342 8.160 1.00 94.19 136 ALA A O 1
ATOM 1033 N N . CYS A 1 137 ? 5.244 4.853 7.528 1.00 95.31 137 CYS A N 1
ATOM 1034 C CA . CYS A 1 137 ? 4.988 5.780 8.628 1.00 95.31 137 CYS A CA 1
ATOM 1035 C C . CYS A 1 137 ? 3.552 6.329 8.581 1.00 95.31 137 CYS A C 1
ATOM 1037 O O . CYS A 1 137 ? 2.849 6.317 9.592 1.00 95.31 137 CYS A O 1
ATOM 1039 N N . ALA A 1 138 ? 3.085 6.747 7.401 1.00 93.50 138 ALA A N 1
ATOM 1040 C CA . ALA A 1 138 ? 1.729 7.247 7.201 1.00 93.50 138 ALA A CA 1
ATOM 1041 C C . ALA A 1 138 ? 0.668 6.169 7.474 1.00 93.50 138 ALA A C 1
ATOM 1043 O O . ALA A 1 138 ? -0.300 6.437 8.185 1.00 93.50 138 ALA A O 1
ATOM 1044 N N . GLY A 1 139 ? 0.866 4.948 6.965 1.00 92.06 139 GLY A N 1
ATOM 1045 C CA . GLY A 1 139 ? -0.023 3.810 7.204 1.00 92.06 139 GLY A CA 1
ATOM 1046 C C . GLY A 1 139 ? -0.097 3.440 8.685 1.00 92.06 139 GLY A C 1
ATOM 1047 O O . GLY A 1 139 ? -1.189 3.304 9.235 1.00 92.06 139 GLY A O 1
ATOM 1048 N N . TYR A 1 140 ? 1.052 3.380 9.365 1.00 93.69 140 TYR A N 1
ATOM 1049 C CA . TYR A 1 140 ? 1.111 3.151 10.808 1.00 93.69 140 TYR A CA 1
ATOM 1050 C C . TYR A 1 140 ? 0.385 4.251 11.594 1.00 93.69 140 TYR A C 1
ATOM 1052 O O . TYR A 1 140 ? -0.426 3.958 12.473 1.00 93.69 140 TYR A O 1
ATOM 1060 N N . ALA A 1 141 ? 0.631 5.522 11.266 1.00 92.69 141 ALA A N 1
ATOM 1061 C CA . ALA A 1 141 ? -0.014 6.648 11.931 1.00 92.69 141 ALA A CA 1
ATOM 1062 C C . ALA A 1 141 ? -1.535 6.650 11.716 1.00 92.69 141 ALA A C 1
ATOM 1064 O O . ALA A 1 141 ? -2.280 6.956 12.647 1.00 92.69 141 ALA A O 1
ATOM 1065 N N . LEU A 1 142 ? -2.007 6.295 10.518 1.00 91.19 142 LEU A N 1
ATOM 1066 C CA . LEU A 1 142 ? -3.431 6.193 10.216 1.00 91.19 142 LEU A CA 1
ATOM 1067 C C . LEU A 1 142 ? -4.092 5.066 11.009 1.00 91.19 142 LEU A C 1
ATOM 1069 O O . LEU A 1 142 ? -5.126 5.293 11.637 1.00 91.19 142 LEU A O 1
ATOM 1073 N N . GLU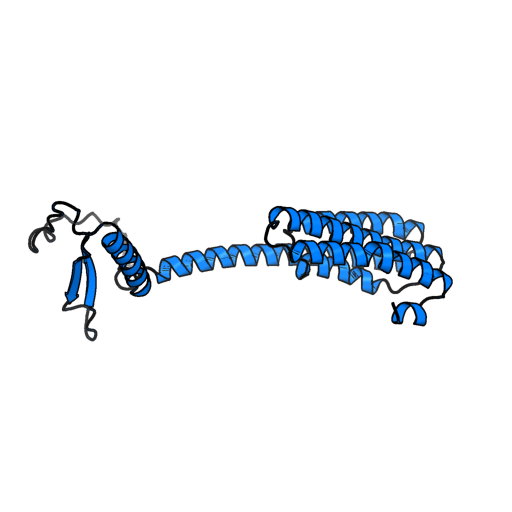 A 1 143 ? -3.482 3.879 11.030 1.00 91.69 143 GLU A N 1
ATOM 1074 C CA . GLU A 1 143 ? -4.008 2.752 11.798 1.00 91.69 143 GLU A CA 1
ATOM 1075 C C . GLU A 1 143 ? -4.000 3.058 13.303 1.00 91.69 143 GLU A C 1
ATOM 1077 O O . GLU A 1 143 ? -4.978 2.786 14.002 1.00 91.69 143 GLU A O 1
ATOM 1082 N N . HIS A 1 144 ? -2.941 3.696 13.806 1.00 91.44 144 HIS A N 1
ATOM 1083 C CA . HIS A 1 144 ? -2.869 4.124 15.199 1.00 91.44 144 HIS A CA 1
ATOM 1084 C C . HIS A 1 144 ? -3.973 5.134 15.541 1.00 91.44 144 HIS A C 1
ATOM 1086 O O . HIS A 1 144 ? -4.677 4.962 16.534 1.00 91.44 144 HIS A O 1
ATOM 1092 N N . ARG A 1 145 ? -4.192 6.149 14.694 1.00 90.06 145 ARG A N 1
ATOM 1093 C CA . ARG A 1 145 ? -5.275 7.132 14.877 1.00 90.06 145 ARG A CA 1
ATOM 1094 C C . ARG A 1 145 ? -6.651 6.479 14.853 1.00 90.06 145 ARG A C 1
ATOM 1096 O O . ARG A 1 145 ? -7.489 6.833 15.675 1.00 90.06 145 ARG A O 1
ATOM 1103 N N . ALA A 1 146 ? -6.882 5.518 13.960 1.00 89.00 146 ALA A N 1
ATOM 1104 C CA . ALA A 1 146 ? -8.145 4.789 13.896 1.00 89.00 146 ALA A CA 1
ATOM 1105 C C . ALA A 1 146 ? -8.423 4.022 15.200 1.00 89.00 146 ALA A C 1
ATOM 1107 O O . ALA A 1 146 ? -9.525 4.109 15.743 1.00 89.00 146 ALA A O 1
ATOM 1108 N N . ARG A 1 147 ? -7.410 3.338 15.751 1.00 90.69 147 ARG A N 1
ATOM 1109 C CA . ARG A 1 147 ? -7.519 2.615 17.029 1.00 90.69 147 ARG A CA 1
ATOM 1110 C C . ARG A 1 147 ? -7.765 3.561 18.205 1.00 90.69 147 ARG A C 1
ATOM 1112 O O . ARG A 1 147 ? -8.649 3.308 19.016 1.00 90.69 147 ARG A O 1
ATOM 1119 N N . THR A 1 148 ? -7.031 4.669 18.276 1.00 90.69 148 THR A N 1
ATOM 1120 C CA . THR A 1 148 ? -7.200 5.666 19.342 1.00 90.69 148 THR A CA 1
ATOM 1121 C C . THR A 1 148 ? -8.567 6.341 19.272 1.00 90.69 148 THR A C 1
ATOM 1123 O O . THR A 1 148 ? -9.223 6.486 20.298 1.00 90.69 148 THR A O 1
ATOM 1126 N N . ASN A 1 149 ? -9.050 6.682 18.074 1.00 91.69 149 ASN A N 1
ATOM 1127 C CA . ASN A 1 149 ? -10.386 7.249 17.891 1.00 91.69 149 ASN A CA 1
ATOM 1128 C C . ASN A 1 149 ? -11.486 6.280 18.327 1.00 91.69 149 ASN A C 1
ATOM 1130 O O . ASN A 1 149 ? -12.458 6.714 18.934 1.00 91.69 149 ASN A O 1
ATOM 1134 N N . PHE A 1 150 ? -11.328 4.980 18.064 1.00 91.81 150 PHE A N 1
ATOM 1135 C CA . PHE A 1 150 ? -12.269 3.967 18.537 1.00 91.81 150 PHE A CA 1
ATOM 1136 C C . PHE A 1 150 ? -12.330 3.916 20.072 1.00 91.81 150 PHE A C 1
ATOM 1138 O O . PHE A 1 150 ? -13.417 3.908 20.646 1.00 91.81 150 PHE A O 1
ATOM 1145 N N . LEU A 1 151 ? -11.173 3.963 20.744 1.00 91.69 151 LEU A N 1
ATOM 1146 C CA . LEU A 1 151 ? -11.104 3.992 22.210 1.00 91.69 151 LEU A CA 1
ATOM 1147 C C . LEU A 1 151 ? -11.702 5.280 22.793 1.00 91.69 151 LEU A C 1
ATOM 1149 O O . LEU A 1 151 ? -12.512 5.216 23.714 1.00 91.69 151 LEU A O 1
ATOM 1153 N N . ILE A 1 152 ? -11.346 6.444 22.237 1.00 91.25 152 ILE A N 1
ATOM 1154 C CA . ILE A 1 152 ? -11.882 7.744 22.671 1.00 91.25 152 ILE A CA 1
ATOM 1155 C C . ILE A 1 152 ? -13.398 7.794 22.468 1.00 91.25 152 ILE A C 1
ATOM 1157 O O . ILE A 1 152 ? -14.110 8.251 23.357 1.00 91.25 152 ILE A O 1
ATOM 1161 N N . ALA A 1 153 ? -13.905 7.300 21.335 1.00 88.31 153 ALA A N 1
ATOM 1162 C CA . ALA A 1 153 ? -15.339 7.235 21.071 1.00 88.31 153 ALA A CA 1
ATOM 1163 C C . ALA A 1 153 ? -16.072 6.352 22.094 1.00 88.31 153 ALA A C 1
ATOM 1165 O O . ALA A 1 153 ? -17.151 6.725 22.545 1.00 88.31 153 ALA A O 1
ATOM 1166 N N . GLY A 1 154 ? -15.473 5.229 22.506 1.00 86.44 154 GLY A N 1
ATOM 1167 C CA . GLY A 1 154 ? -16.011 4.376 23.568 1.00 86.44 154 GLY A CA 1
ATOM 1168 C C . GLY A 1 154 ? -16.083 5.087 24.922 1.00 86.44 154 GLY A C 1
ATOM 1169 O O . GLY A 1 154 ? -17.142 5.116 25.543 1.00 86.44 154 GLY A O 1
ATOM 1170 N N . VAL A 1 155 ? -14.993 5.736 25.342 1.00 85.00 155 VAL A N 1
ATOM 1171 C CA . VAL A 1 155 ? -14.940 6.492 26.608 1.00 85.00 155 VAL A CA 1
ATOM 1172 C C . VAL A 1 155 ? -15.909 7.677 26.599 1.00 85.00 155 VAL A C 1
ATOM 1174 O O . VAL A 1 155 ? -16.583 7.931 27.593 1.00 85.00 155 VAL A O 1
ATOM 1177 N N . LEU A 1 156 ? -16.021 8.393 25.475 1.00 80.94 156 LEU A N 1
ATOM 1178 C CA . LEU A 1 156 ? -17.007 9.463 25.309 1.00 80.94 156 LEU A CA 1
ATOM 1179 C C . LEU A 1 156 ? -18.439 8.930 25.377 1.00 80.94 156 LEU A C 1
ATOM 1181 O O . LEU A 1 156 ? -19.287 9.607 25.948 1.00 80.94 156 LEU A O 1
ATOM 1185 N N . SER A 1 157 ? -18.712 7.741 24.832 1.00 76.81 157 SER A N 1
ATOM 1186 C CA . SER A 1 157 ? -20.022 7.094 24.966 1.00 76.81 157 SER A CA 1
ATOM 1187 C C . SER A 1 157 ? -20.333 6.787 26.431 1.00 76.81 157 SER A C 1
ATOM 1189 O O . SER A 1 157 ? -21.404 7.144 26.908 1.00 76.81 157 SER A O 1
ATOM 1191 N N . GLU A 1 158 ? -19.382 6.217 27.172 1.00 73.50 158 GLU A N 1
ATOM 1192 C CA . GLU A 1 158 ? -19.553 5.888 28.594 1.00 73.50 158 GLU A CA 1
ATOM 1193 C C . GLU A 1 158 ? -19.737 7.143 29.469 1.00 73.50 158 GLU A C 1
ATOM 1195 O O . GLU A 1 158 ? -20.611 7.187 30.336 1.00 73.50 158 GLU A O 1
ATOM 1200 N N . LEU A 1 159 ? -18.958 8.201 29.215 1.00 69.00 159 LEU A N 1
ATOM 1201 C CA . LEU A 1 159 ? -19.114 9.498 29.880 1.00 69.00 159 LEU A CA 1
ATOM 1202 C C . LEU A 1 159 ? -20.434 10.174 29.502 1.00 69.00 159 LEU A C 1
ATOM 1204 O O . LEU A 1 159 ? -21.061 10.782 30.355 1.00 69.00 159 LEU A O 1
ATOM 1208 N N . ALA A 1 160 ? -20.887 10.066 28.251 1.00 64.44 160 ALA A N 1
ATOM 1209 C CA . ALA A 1 160 ? -22.181 10.597 27.831 1.00 64.44 160 ALA A CA 1
ATOM 1210 C C . ALA A 1 160 ? -23.359 9.795 28.406 1.00 64.44 160 ALA A C 1
ATOM 1212 O O . ALA A 1 160 ? -24.462 10.328 28.507 1.00 64.44 160 ALA A O 1
ATOM 1213 N N . GLU A 1 161 ? -23.158 8.537 28.799 1.00 59.97 161 GLU A N 1
ATOM 1214 C CA . GLU A 1 161 ? -24.154 7.722 29.499 1.00 59.97 161 GLU A CA 1
ATOM 1215 C C . GLU A 1 161 ? -24.307 8.087 30.985 1.00 59.97 161 GLU A C 1
ATOM 1217 O O . GLU A 1 161 ? -25.294 7.674 31.602 1.00 59.97 161 GLU A O 1
ATOM 1222 N N . ARG A 1 162 ? -23.399 8.889 31.556 1.00 52.81 162 ARG A N 1
ATOM 1223 C CA . ARG A 1 162 ? -23.454 9.377 32.943 1.00 52.81 162 ARG A CA 1
ATOM 1224 C C . ARG A 1 162 ? -23.493 10.902 32.964 1.00 52.81 162 ARG A C 1
ATOM 1226 O O . ARG A 1 162 ? -22.533 11.558 32.583 1.00 52.81 162 ARG A O 1
ATOM 1233 N N . ASP A 1 163 ? -24.593 11.485 33.425 1.00 54.81 163 ASP A N 1
ATOM 1234 C CA . ASP A 1 163 ? -24.713 12.938 33.513 1.00 54.81 163 ASP A CA 1
ATOM 1235 C C . ASP A 1 163 ? -23.683 13.498 34.512 1.00 54.81 163 ASP A C 1
ATOM 1237 O O . ASP A 1 163 ? -23.705 13.183 35.705 1.00 54.81 163 ASP A O 1
ATOM 1241 N N . GLY A 1 164 ? -22.736 14.298 34.012 1.00 50.47 164 GLY A N 1
ATOM 1242 C CA . GLY A 1 164 ? -21.557 14.755 34.757 1.00 50.47 164 GLY A CA 1
ATOM 1243 C C . GLY A 1 164 ? -21.869 15.658 35.955 1.00 50.47 164 GLY A C 1
ATOM 1244 O O . GLY A 1 164 ? -20.979 15.923 36.761 1.00 50.47 164 GLY A O 1
ATOM 1245 N N . LEU A 1 165 ? -23.118 16.115 36.093 1.00 48.41 165 LEU A N 1
ATOM 1246 C CA . LEU A 1 165 ? -23.574 16.927 37.221 1.00 48.41 165 LEU A CA 1
ATOM 1247 C C . LEU A 1 165 ? -24.149 16.103 38.387 1.00 48.41 165 LEU A C 1
ATOM 1249 O O . LEU A 1 165 ? -24.165 16.590 39.517 1.00 48.41 165 LEU A O 1
ATOM 1253 N N . THR A 1 166 ? -24.618 14.878 38.134 1.00 53.06 166 THR A N 1
ATOM 1254 C CA . THR A 1 166 ? -25.407 14.096 39.106 1.00 53.06 166 THR A CA 1
ATOM 1255 C C . THR A 1 166 ? -24.945 12.644 39.261 1.00 53.06 166 THR A C 1
ATOM 1257 O O . THR A 1 166 ? -25.283 12.004 40.254 1.00 53.06 166 THR A O 1
ATOM 1260 N N . GLY A 1 167 ? -24.157 12.106 38.321 1.00 53.22 167 GLY A N 1
ATOM 1261 C CA . GLY A 1 167 ? -23.758 10.693 38.298 1.00 53.22 167 GLY A CA 1
ATOM 1262 C C . GLY A 1 167 ? -24.894 9.734 37.919 1.00 53.22 167 GLY A C 1
ATOM 1263 O O . GLY A 1 167 ? -24.705 8.518 37.953 1.00 53.22 167 GLY A O 1
ATOM 1264 N N . ILE A 1 168 ? -26.062 10.270 37.551 1.00 55.38 168 ILE A N 1
ATOM 1265 C CA . ILE A 1 168 ? -27.256 9.518 37.157 1.00 55.38 168 ILE A CA 1
ATOM 1266 C C . ILE A 1 168 ? -27.157 9.178 35.662 1.00 55.38 168 ILE A C 1
ATOM 1268 O O . ILE A 1 168 ? -26.538 9.903 34.878 1.00 55.38 168 ILE A O 1
ATOM 1272 N N . HIS A 1 169 ? -27.741 8.051 35.249 1.00 56.03 169 HIS A N 1
ATOM 1273 C CA . HIS A 1 169 ? -27.782 7.668 33.840 1.00 56.03 169 HIS A CA 1
ATOM 1274 C C . HIS A 1 169 ? -28.445 8.744 32.973 1.00 56.03 169 HIS A C 1
ATOM 1276 O O . HIS A 1 169 ? -29.525 9.238 33.291 1.00 56.03 169 HIS A O 1
ATOM 1282 N N . ASN A 1 170 ? -27.819 9.067 31.839 1.00 60.97 170 ASN A N 1
ATOM 1283 C CA . ASN A 1 170 ? -28.394 9.965 30.843 1.00 60.97 170 ASN A CA 1
ATOM 1284 C C . ASN A 1 170 ? -29.761 9.425 30.380 1.00 60.97 170 ASN A C 1
ATOM 1286 O O . ASN A 1 170 ? -29.937 8.217 30.193 1.00 60.97 170 ASN A O 1
ATOM 1290 N N . ARG A 1 171 ? -30.716 10.329 30.132 1.00 60.62 171 ARG A N 1
ATOM 1291 C CA . ARG A 1 171 ? -32.075 10.063 29.630 1.00 60.62 171 ARG A CA 1
ATOM 1292 C C . ARG A 1 171 ? -32.113 9.058 28.470 1.00 60.62 171 ARG A C 1
ATOM 1294 O O . ARG A 1 171 ? -33.075 8.302 28.346 1.00 60.62 171 ARG A O 1
ATOM 1301 N N . ARG A 1 172 ? -31.066 9.017 27.636 1.00 64.12 172 ARG A N 1
ATOM 1302 C CA . ARG A 1 172 ? -30.918 8.021 26.562 1.00 64.12 172 ARG A CA 1
ATOM 1303 C C . ARG A 1 172 ? -30.700 6.594 27.087 1.00 64.12 172 ARG A C 1
ATOM 1305 O O . ARG A 1 172 ? -31.436 5.700 26.682 1.00 64.12 172 ARG A O 1
ATOM 1312 N N . SER A 1 173 ? -29.757 6.391 28.008 1.00 63.88 173 SER A N 1
ATOM 1313 C CA . SER A 1 173 ? -29.490 5.080 28.626 1.00 63.88 173 SER A CA 1
ATOM 1314 C C . SER A 1 173 ? -30.686 4.592 29.450 1.00 63.88 173 SER A C 1
ATOM 1316 O O . SER A 1 173 ? -31.025 3.407 29.418 1.00 63.88 173 SER A O 1
ATOM 1318 N N . PHE A 1 174 ? -31.394 5.519 30.105 1.00 67.75 174 PHE A N 1
ATOM 1319 C CA . PHE A 1 174 ? -32.658 5.230 30.777 1.00 67.75 174 PHE A CA 1
ATOM 1320 C C . PHE A 1 174 ? -33.727 4.694 29.808 1.00 67.75 174 PHE A C 1
ATOM 1322 O O . PHE A 1 174 ? -34.302 3.635 30.049 1.00 67.75 174 PHE A O 1
ATOM 1329 N N . ASN A 1 175 ? -33.962 5.384 28.685 1.00 67.38 175 ASN A N 1
ATOM 1330 C CA . ASN A 1 175 ? -34.943 4.954 27.683 1.00 67.38 175 ASN A CA 1
ATOM 1331 C C . ASN A 1 175 ? -34.601 3.590 27.064 1.00 67.38 175 ASN A C 1
ATOM 1333 O O . ASN A 1 175 ? -35.500 2.781 26.836 1.00 67.38 175 ASN A O 1
ATOM 1337 N N . GLU A 1 176 ? -33.322 3.319 26.798 1.00 74.94 176 GLU A N 1
ATOM 1338 C CA . GLU A 1 176 ? -32.889 2.029 26.251 1.00 74.94 176 GLU A CA 1
ATOM 1339 C C . GLU A 1 176 ? -33.077 0.882 27.256 1.00 74.94 176 GLU A C 1
ATOM 1341 O O . GLU A 1 176 ? -33.542 -0.196 26.878 1.00 74.94 176 GLU A O 1
ATOM 1346 N N . HIS A 1 177 ? -32.776 1.105 28.539 1.00 70.62 177 HIS A N 1
ATOM 1347 C CA . HIS A 1 177 ? -33.062 0.130 29.594 1.00 70.62 177 HIS A CA 1
ATOM 1348 C C . HIS A 1 177 ? -34.567 -0.071 29.807 1.00 70.62 177 HIS A C 1
ATOM 1350 O O . HIS A 1 177 ? -35.003 -1.215 29.933 1.00 70.62 177 HIS A O 1
ATOM 1356 N N . LEU A 1 178 ? -35.368 0.999 29.766 1.00 72.62 178 LEU A N 1
ATOM 1357 C CA . LEU A 1 178 ? -36.830 0.932 29.858 1.00 72.62 178 LEU A CA 1
ATOM 1358 C C . LEU A 1 178 ? -37.424 0.087 28.726 1.00 72.62 178 LEU A C 1
ATOM 1360 O O . LEU A 1 178 ? -38.248 -0.784 28.987 1.00 72.62 178 LEU A O 1
ATOM 1364 N N . GLN A 1 179 ? -36.982 0.291 27.481 1.00 75.38 179 GLN A N 1
ATOM 1365 C CA . GLN A 1 179 ? -37.443 -0.516 26.347 1.00 75.38 179 GLN A CA 1
ATOM 1366 C C . GLN A 1 179 ? -37.078 -1.995 26.496 1.00 75.38 179 GLN A C 1
ATOM 1368 O O . GLN A 1 179 ? -37.903 -2.862 26.202 1.00 75.38 179 GLN A O 1
ATOM 1373 N N . ARG A 1 180 ? -35.861 -2.298 26.968 1.00 77.50 180 ARG A N 1
ATOM 1374 C CA . ARG A 1 180 ? -35.426 -3.682 27.204 1.00 77.50 180 ARG A CA 1
ATOM 1375 C C . ARG A 1 180 ? -36.254 -4.353 28.302 1.00 77.50 180 ARG A C 1
ATOM 1377 O O . ARG A 1 180 ? -36.756 -5.452 28.076 1.00 77.50 180 ARG A O 1
ATOM 1384 N N . ALA A 1 181 ? -36.448 -3.677 29.434 1.00 74.75 181 ALA A N 1
ATOM 1385 C CA . ALA A 1 181 ? -37.247 -4.176 30.551 1.00 74.75 181 ALA A CA 1
ATOM 1386 C C . ALA A 1 181 ? -38.722 -4.368 30.162 1.00 74.75 181 ALA A C 1
ATOM 1388 O O . ALA A 1 181 ? -39.298 -5.414 30.443 1.00 74.75 181 ALA A O 1
ATOM 1389 N N . TRP A 1 182 ? -39.314 -3.418 29.430 1.00 73.56 182 TRP A N 1
ATOM 1390 C CA . TRP A 1 182 ? -40.686 -3.528 28.924 1.00 73.56 182 TRP A CA 1
ATOM 1391 C C . TRP A 1 182 ? -40.858 -4.733 27.999 1.00 73.56 182 TRP A C 1
ATOM 1393 O O . TRP A 1 182 ? -41.798 -5.512 28.150 1.00 73.56 182 TRP A O 1
ATOM 1403 N N . ALA A 1 183 ? -39.946 -4.912 27.040 1.00 78.38 183 ALA A N 1
ATOM 1404 C CA . ALA A 1 183 ? -40.002 -6.039 26.115 1.00 78.38 183 ALA A CA 1
ATOM 1405 C C . ALA A 1 183 ? -39.835 -7.388 26.829 1.00 78.38 183 ALA A C 1
ATOM 1407 O O . ALA A 1 183 ? -40.385 -8.389 26.374 1.00 78.38 183 ALA A O 1
ATOM 1408 N N . GLN A 1 184 ? -39.076 -7.430 27.924 1.00 77.94 184 GLN A N 1
ATOM 1409 C CA . GLN A 1 184 ? -38.902 -8.632 28.729 1.00 77.94 184 GLN A CA 1
ATOM 1410 C C . GLN A 1 184 ? -40.137 -8.939 29.579 1.00 77.94 184 GLN A C 1
ATOM 1412 O O . GLN A 1 184 ? -40.677 -10.036 29.461 1.00 77.94 184 GLN A O 1
ATOM 1417 N N . ALA A 1 185 ? -40.659 -7.955 30.309 1.00 73.38 185 ALA A N 1
ATOM 1418 C CA . ALA A 1 185 ? -41.879 -8.099 31.099 1.00 73.38 185 ALA A CA 1
ATOM 1419 C C . ALA A 1 185 ? -43.079 -8.520 30.235 1.00 73.38 185 ALA A C 1
ATOM 1421 O O . ALA A 1 185 ? -43.823 -9.422 30.603 1.00 73.38 185 ALA A O 1
ATOM 1422 N N . PHE A 1 186 ? -43.214 -7.964 29.025 1.00 75.12 186 PHE A N 1
ATOM 1423 C CA . PHE A 1 186 ? -44.265 -8.372 28.090 1.00 75.12 186 PHE A CA 1
ATOM 1424 C C . PHE A 1 186 ? -44.151 -9.844 27.657 1.00 75.12 186 PHE A C 1
ATOM 1426 O O . PHE A 1 186 ? -45.166 -10.503 27.447 1.00 75.12 186 PHE A O 1
ATOM 1433 N N . ARG A 1 187 ? -42.927 -10.375 27.522 1.00 78.12 187 ARG A N 1
ATOM 1434 C CA . ARG A 1 187 ? -42.691 -11.789 27.177 1.00 78.12 187 ARG A CA 1
ATOM 1435 C C . ARG A 1 187 ? -42.920 -12.730 28.355 1.00 78.12 187 ARG A C 1
ATOM 1437 O O . ARG A 1 187 ? -43.373 -13.848 28.144 1.00 78.12 187 ARG A O 1
ATOM 1444 N N . GLU A 1 188 ? -42.592 -12.290 29.562 1.00 81.00 188 GLU A N 1
ATOM 1445 C CA . GLU A 1 188 ? -42.662 -13.096 30.786 1.00 81.00 188 GLU A CA 1
ATOM 1446 C C . GLU A 1 188 ? -44.008 -12.938 31.522 1.00 81.00 188 GLU A C 1
ATOM 1448 O O . GLU A 1 188 ? -44.248 -13.603 32.523 1.00 81.00 188 GLU A O 1
ATOM 1453 N N . GLY A 1 189 ? -44.912 -12.091 31.013 1.00 69.25 189 GLY A N 1
ATOM 1454 C CA . GLY A 1 189 ? -46.182 -11.764 31.672 1.00 69.25 189 GLY A CA 1
ATOM 1455 C C . GLY A 1 189 ? -46.015 -10.907 32.934 1.00 69.25 189 GLY A C 1
ATOM 1456 O O . GLY A 1 189 ? -46.956 -10.785 33.716 1.00 69.25 189 GLY A O 1
ATOM 1457 N N . GLY A 1 190 ? -44.827 -10.332 33.135 1.00 69.12 190 GLY A N 1
ATOM 1458 C CA . GLY A 1 190 ? -44.485 -9.466 34.259 1.00 69.12 190 GLY A CA 1
ATOM 1459 C C . GLY A 1 190 ? -44.963 -8.025 34.070 1.00 69.12 190 GLY A C 1
ATOM 1460 O O . GLY A 1 190 ? -45.457 -7.630 33.011 1.00 69.12 190 GLY A O 1
ATOM 1461 N N . SER A 1 191 ? -44.790 -7.204 35.105 1.00 61.69 191 SER A N 1
ATOM 1462 C CA . SER A 1 191 ? -45.070 -5.762 35.057 1.00 61.69 191 SER A CA 1
ATOM 1463 C C . SER A 1 191 ? -43.768 -4.949 35.072 1.00 61.69 191 SER A C 1
ATOM 1465 O O . SER A 1 191 ? -42.704 -5.478 35.368 1.00 61.69 191 SER A O 1
ATOM 1467 N N . VAL A 1 192 ? -43.813 -3.666 34.708 1.00 68.06 192 VAL A N 1
ATOM 1468 C CA . VAL A 1 192 ? -42.670 -2.746 34.863 1.00 68.06 192 VAL A CA 1
ATOM 1469 C C . VAL A 1 192 ? -43.141 -1.557 35.683 1.00 68.06 192 VAL A C 1
ATOM 1471 O O . VAL A 1 192 ? -44.094 -0.882 35.293 1.00 68.06 192 VAL A O 1
ATOM 1474 N N . GLY A 1 193 ? -42.487 -1.298 36.815 1.00 68.19 193 GLY A N 1
ATOM 1475 C CA . GLY A 1 193 ? -42.756 -0.129 37.643 1.00 68.19 193 GLY A CA 1
ATOM 1476 C C . GLY A 1 193 ? -41.899 1.059 37.211 1.00 68.19 193 GLY A C 1
ATOM 1477 O O . GLY A 1 193 ? -40.688 0.931 37.033 1.00 68.19 193 GLY A O 1
ATOM 1478 N N . LEU A 1 194 ? -42.516 2.230 37.065 1.00 68.31 194 LEU A N 1
ATOM 1479 C CA . LEU A 1 194 ? -41.827 3.486 36.778 1.00 68.31 194 LEU A CA 1
ATOM 1480 C C . LEU A 1 194 ? -42.098 4.471 37.916 1.00 68.31 194 LEU A C 1
ATOM 1482 O O . LEU A 1 194 ? -43.244 4.864 38.124 1.00 68.31 194 LEU A O 1
ATOM 1486 N N . ALA A 1 195 ? -41.059 4.887 38.633 1.00 64.56 195 ALA A N 1
ATOM 1487 C CA . ALA A 1 195 ? -41.153 5.935 39.640 1.00 64.56 195 ALA A CA 1
ATOM 1488 C C . ALA A 1 195 ? -40.554 7.229 39.083 1.00 64.56 195 ALA A C 1
ATOM 1490 O O . ALA A 1 195 ? -39.372 7.281 38.751 1.00 64.56 195 ALA A O 1
ATOM 1491 N N . LEU A 1 196 ? -41.372 8.275 38.978 1.00 61.00 196 LEU A N 1
ATOM 1492 C CA . LEU A 1 196 ? -40.906 9.628 38.691 1.00 61.00 196 LEU A CA 1
ATOM 1493 C C . LEU A 1 196 ? -40.721 10.349 40.027 1.00 61.00 196 LEU A C 1
ATOM 1495 O O . LEU A 1 196 ? -41.694 10.606 40.731 1.00 61.00 196 LEU A O 1
ATOM 1499 N N . ILE A 1 197 ? -39.474 10.627 40.386 1.00 63.44 197 ILE A N 1
ATOM 1500 C CA . ILE A 1 197 ? -39.090 11.303 41.621 1.00 63.44 197 ILE A CA 1
ATOM 1501 C C . ILE A 1 197 ? -38.720 12.740 41.263 1.00 63.44 197 ILE A C 1
ATOM 1503 O O . ILE A 1 197 ? -37.745 12.980 40.551 1.00 63.44 197 ILE A O 1
ATOM 1507 N N . ASP A 1 198 ? -39.507 13.696 41.745 1.00 59.81 198 ASP A N 1
ATOM 1508 C CA . ASP A 1 198 ? -39.183 15.118 41.639 1.00 59.81 198 ASP A CA 1
ATOM 1509 C C . ASP A 1 198 ? -38.191 15.471 42.752 1.00 59.81 198 ASP A C 1
ATOM 1511 O O . ASP A 1 198 ? -38.487 15.285 43.936 1.00 59.81 198 ASP A O 1
ATOM 1515 N N . VAL A 1 199 ? -36.976 15.885 42.389 1.00 57.38 199 VAL A N 1
ATOM 1516 C CA . VAL A 1 199 ? -35.945 16.238 43.372 1.00 57.38 199 VAL A CA 1
ATOM 1517 C C . VAL A 1 199 ? -35.979 17.746 43.565 1.00 57.38 199 VAL A C 1
ATOM 1519 O O . VAL A 1 199 ? -35.261 18.502 42.910 1.00 57.38 199 VAL A O 1
ATOM 1522 N N . ASP A 1 200 ? -36.817 18.194 44.494 1.00 46.69 200 ASP A N 1
ATOM 1523 C CA . ASP A 1 200 ? -36.851 19.596 44.889 1.00 46.69 200 ASP A CA 1
ATOM 1524 C C . ASP A 1 200 ? -35.513 20.002 45.546 1.00 46.69 200 ASP A C 1
ATOM 1526 O O . ASP A 1 200 ? -35.037 19.358 46.481 1.00 46.69 200 ASP A O 1
ATOM 1530 N N . HIS A 1 201 ? -34.927 21.111 45.070 1.00 46.75 201 HIS A N 1
ATOM 1531 C CA . HIS A 1 201 ? -33.729 21.809 45.588 1.00 46.75 201 HIS A CA 1
ATOM 1532 C C . HIS A 1 201 ? -32.328 21.476 45.028 1.00 46.75 201 HIS A C 1
ATOM 1534 O O . HIS A 1 201 ? -31.323 21.813 45.667 1.00 46.75 201 HIS A O 1
ATOM 1540 N N . PHE A 1 202 ? -32.193 21.001 43.787 1.00 50.75 202 PHE A N 1
ATOM 1541 C CA . PHE A 1 202 ? -30.937 21.225 43.047 1.00 50.75 202 PHE A CA 1
ATOM 1542 C C . PHE A 1 202 ? -30.834 22.717 42.655 1.00 50.75 202 PHE A C 1
ATOM 1544 O O . PHE A 1 202 ? -31.473 23.183 41.723 1.00 50.75 202 PHE A O 1
ATOM 1551 N N . LYS A 1 203 ? -30.113 23.502 43.473 1.00 44.62 203 LYS A N 1
ATOM 1552 C CA . LYS A 1 203 ? -29.687 24.913 43.290 1.00 44.62 203 LYS A CA 1
ATOM 1553 C C . LYS A 1 203 ? -30.363 25.736 42.167 1.00 44.62 203 LYS A C 1
ATOM 1555 O O . LYS A 1 203 ? -30.055 25.571 40.996 1.00 44.62 203 LYS A O 1
ATOM 1560 N N . HIS A 1 204 ? -31.116 26.764 42.581 1.00 47.19 204 HIS A N 1
ATOM 1561 C CA . HIS A 1 204 ? -31.363 28.029 41.859 1.00 47.19 204 HIS A CA 1
ATOM 1562 C C . HIS A 1 204 ? -31.483 27.928 40.320 1.00 47.19 204 HIS A C 1
ATOM 1564 O O . HIS A 1 204 ? -30.680 28.510 39.592 1.00 47.19 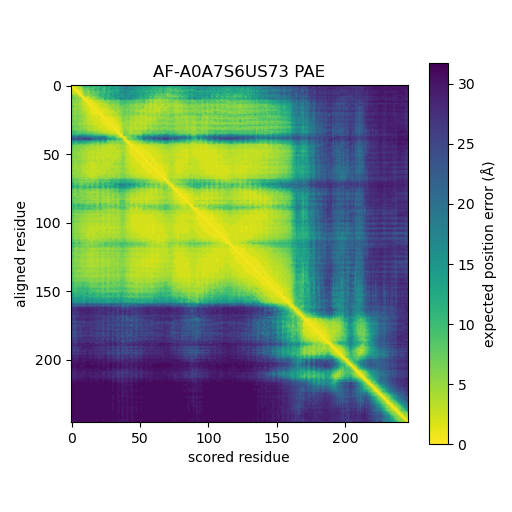204 HIS A O 1
ATOM 1570 N N . GLY A 1 205 ? -32.540 27.265 39.832 1.00 43.78 205 GLY A N 1
ATOM 1571 C CA . GLY A 1 205 ? -33.084 27.562 38.499 1.00 43.78 205 GLY A CA 1
ATOM 1572 C C . GLY A 1 205 ? -33.624 26.409 37.648 1.00 43.78 205 GLY A C 1
ATOM 1573 O O . GLY A 1 205 ? -34.150 26.702 36.579 1.00 43.78 205 GLY A O 1
ATOM 1574 N N . GLY A 1 206 ? -33.548 25.142 38.071 1.00 42.44 206 GLY A N 1
ATOM 1575 C CA . GLY A 1 206 ? -34.023 24.002 37.267 1.00 42.44 206 GLY A CA 1
ATOM 1576 C C . GLY A 1 206 ? -34.891 23.020 38.055 1.00 42.44 206 GLY A C 1
ATOM 1577 O O . GLY A 1 206 ? -34.575 22.708 39.198 1.00 42.44 206 GLY A O 1
ATOM 1578 N N . ARG A 1 207 ? -35.991 22.555 37.444 1.00 42.59 207 ARG A N 1
ATOM 1579 C CA . ARG A 1 207 ? -36.779 21.396 37.897 1.00 42.59 207 ARG A CA 1
ATO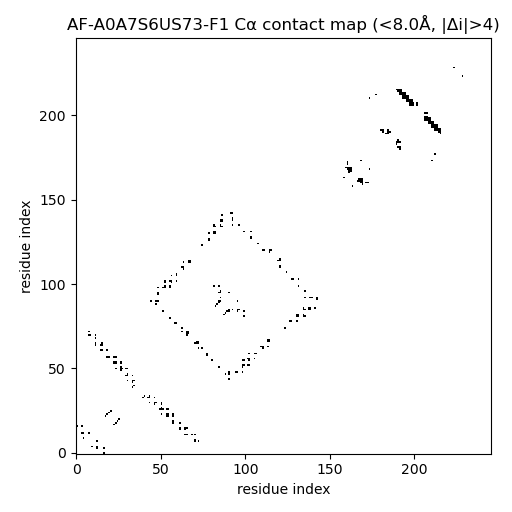M 1580 C C . ARG A 1 207 ? -36.211 20.159 37.204 1.00 42.59 207 ARG A C 1
ATOM 1582 O O . ARG A 1 207 ? -36.503 19.958 36.026 1.00 42.59 207 ARG A O 1
ATOM 1589 N N . ASP A 1 208 ? -35.404 19.380 37.914 1.00 49.78 208 ASP A N 1
ATOM 1590 C CA . ASP A 1 208 ? -34.872 18.114 37.411 1.00 49.78 208 ASP A CA 1
ATOM 1591 C C . ASP A 1 208 ? -35.647 16.950 38.042 1.00 49.78 208 ASP A C 1
ATOM 1593 O O . ASP A 1 208 ? -35.596 16.723 39.251 1.00 49.78 208 ASP A O 1
ATOM 1597 N N . CYS A 1 209 ? -36.376 16.204 37.210 1.00 53.19 209 CYS A N 1
ATOM 1598 C CA . CYS A 1 209 ? -37.095 15.003 37.628 1.00 53.19 209 CYS A CA 1
ATOM 1599 C C . CYS A 1 209 ? -36.241 13.761 37.332 1.00 53.19 209 CYS A C 1
ATOM 1601 O O . CYS A 1 209 ? -35.784 13.564 36.204 1.00 53.19 209 CYS A O 1
ATOM 1603 N N . VAL A 1 210 ? -36.061 12.891 38.323 1.00 56.28 210 VAL A N 1
ATOM 1604 C CA . VAL A 1 210 ? -35.329 11.625 38.204 1.00 56.28 210 VAL A CA 1
ATOM 1605 C C . VAL A 1 210 ? -36.326 10.494 37.969 1.00 56.28 210 VAL A C 1
ATOM 1607 O O . VAL A 1 210 ? -37.291 10.348 38.710 1.00 56.28 210 VAL A O 1
ATOM 1610 N N . VAL A 1 211 ? -36.103 9.666 36.947 1.00 56.22 211 VAL A N 1
ATOM 1611 C CA . VAL A 1 211 ? -36.949 8.495 36.670 1.00 56.22 211 VAL A CA 1
ATOM 1612 C C . VAL A 1 211 ? -36.218 7.223 37.100 1.00 56.22 211 VAL A C 1
ATOM 1614 O O . VAL A 1 211 ? -35.098 6.979 36.657 1.00 56.22 211 VAL A O 1
ATOM 1617 N N . VAL A 1 212 ? -36.839 6.407 37.951 1.00 58.91 212 VAL A N 1
ATOM 1618 C CA . VAL A 1 212 ? -36.305 5.133 38.453 1.00 58.91 212 VAL A CA 1
ATOM 1619 C C . VAL A 1 212 ? -37.175 3.985 37.947 1.00 58.91 212 VAL A C 1
ATOM 1621 O O . VAL A 1 212 ? -38.402 4.029 38.034 1.00 58.91 212 VAL A O 1
ATOM 1624 N N . LEU A 1 213 ? -36.533 2.950 37.411 1.00 59.34 213 LEU A N 1
ATOM 1625 C CA . LEU A 1 213 ? -37.174 1.693 37.032 1.00 59.34 213 LEU A CA 1
ATOM 1626 C C .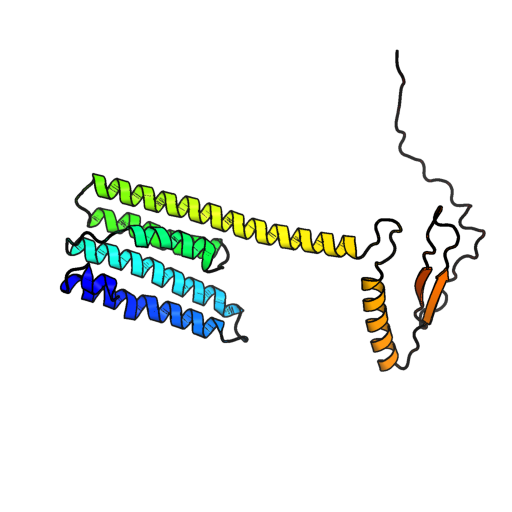 LEU A 1 213 ? -37.217 0.763 38.243 1.00 59.34 213 LEU A C 1
ATOM 1628 O O . LEU A 1 213 ? -36.174 0.393 38.776 1.00 59.34 213 LEU A O 1
ATOM 1632 N N . LEU A 1 214 ? -38.419 0.387 38.665 1.00 58.00 214 LEU A N 1
ATOM 1633 C CA . LEU A 1 214 ? -38.644 -0.593 39.719 1.00 58.00 214 LEU A CA 1
ATOM 1634 C C . LEU A 1 214 ? -38.931 -1.943 39.055 1.00 58.00 214 LEU A C 1
ATOM 1636 O O . LEU A 1 214 ? -39.906 -2.085 38.313 1.00 58.00 214 LEU A O 1
ATOM 1640 N N . ASN A 1 215 ? -38.054 -2.919 39.294 1.00 51.69 215 ASN A N 1
ATOM 1641 C CA . ASN A 1 215 ? -38.267 -4.297 38.866 1.00 51.69 215 ASN A CA 1
ATOM 1642 C C . ASN A 1 215 ? -39.222 -4.973 39.872 1.00 51.69 215 ASN A C 1
ATOM 1644 O O . ASN A 1 215 ? -38.879 -4.987 41.056 1.00 51.69 215 ASN A O 1
ATOM 1648 N N . PRO A 1 216 ? -40.395 -5.494 39.465 1.00 46.88 216 PRO A N 1
ATOM 1649 C CA . PRO A 1 216 ? -41.377 -6.019 40.414 1.00 46.88 216 PRO A CA 1
ATOM 1650 C C . PRO A 1 216 ? -40.981 -7.352 41.068 1.00 46.88 216 PRO A C 1
ATOM 1652 O O . PRO A 1 216 ? -41.607 -7.721 42.055 1.00 46.88 216 PRO A O 1
ATOM 1655 N N . ASP A 1 217 ? -39.942 -8.035 40.573 1.00 43.59 217 ASP A N 1
ATOM 1656 C CA . ASP A 1 217 ? -39.555 -9.380 41.036 1.00 43.59 217 ASP A CA 1
ATOM 1657 C C . ASP A 1 217 ? -38.361 -9.405 42.015 1.00 43.59 217 ASP A C 1
ATOM 1659 O O . ASP A 1 217 ? -37.825 -10.469 42.321 1.00 43.59 217 ASP A O 1
ATOM 1663 N N . MET A 1 218 ? -37.926 -8.250 42.530 1.00 39.44 218 MET A N 1
ATOM 1664 C CA . MET A 1 218 ? -36.978 -8.189 43.652 1.00 39.44 218 MET A CA 1
ATOM 1665 C C . MET A 1 218 ? -37.756 -7.969 44.951 1.00 39.44 218 MET A C 1
ATOM 1667 O O . MET A 1 218 ? -38.158 -6.845 45.255 1.00 39.44 218 MET A O 1
ATOM 1671 N N . GLU A 1 219 ? -37.958 -9.052 45.705 1.00 36.91 219 GLU A N 1
ATOM 1672 C CA . GLU A 1 219 ? -38.337 -9.019 47.122 1.00 36.91 219 GLU A CA 1
ATOM 1673 C C . GLU A 1 219 ? -37.486 -7.972 47.867 1.00 36.91 219 GLU A C 1
ATOM 1675 O O . GLU A 1 219 ? -36.257 -8.015 47.838 1.00 36.91 219 GLU A O 1
ATOM 1680 N N . GLU A 1 220 ? -38.177 -7.003 48.474 1.00 33.16 220 GLU A N 1
ATOM 1681 C CA . GLU A 1 220 ? -37.705 -6.043 49.480 1.00 33.16 220 GLU A CA 1
ATOM 1682 C C . GLU A 1 220 ? -36.245 -5.556 49.362 1.00 33.16 220 GLU A C 1
ATOM 1684 O O . GLU A 1 220 ? -35.376 -5.928 50.151 1.00 33.16 220 GLU A O 1
ATOM 1689 N N . LEU A 1 221 ? -35.986 -4.566 48.497 1.00 33.75 221 LEU A N 1
ATOM 1690 C CA . LEU A 1 221 ? -34.976 -3.561 48.846 1.00 33.75 221 LEU A CA 1
ATOM 1691 C C . LEU A 1 221 ? -35.653 -2.493 49.711 1.00 33.75 221 LEU A C 1
ATOM 1693 O O . LEU A 1 221 ? -36.210 -1.511 49.217 1.00 33.75 221 LEU A O 1
ATOM 1697 N N . SER A 1 222 ? -35.630 -2.714 51.024 1.00 24.20 222 SER A N 1
ATOM 1698 C CA . SER A 1 222 ? -35.966 -1.705 52.022 1.00 24.20 222 SER A CA 1
ATOM 1699 C C . SER A 1 222 ? -35.076 -0.476 51.807 1.00 24.20 222 SER A C 1
ATOM 1701 O O . SER A 1 222 ? -33.899 -0.473 52.173 1.00 24.20 222 SER A O 1
ATOM 1703 N N . PHE A 1 223 ? -35.618 0.576 51.198 1.00 31.44 223 PHE A N 1
ATOM 1704 C CA . PHE A 1 223 ? -34.991 1.890 51.231 1.00 31.44 223 PHE A CA 1
ATOM 1705 C C . PHE A 1 223 ? -35.091 2.406 52.672 1.00 31.44 223 PHE A C 1
ATOM 1707 O O . PHE A 1 223 ? -36.211 2.554 53.168 1.00 31.44 223 PHE A O 1
ATOM 1714 N N . PRO A 1 224 ? -33.974 2.673 53.376 1.00 26.27 224 PRO A N 1
ATOM 1715 C CA . PRO A 1 224 ? -34.049 3.250 54.706 1.00 26.27 224 PRO A CA 1
ATOM 1716 C C . PRO A 1 224 ? -34.702 4.628 54.596 1.00 26.27 224 PRO A C 1
ATOM 1718 O O . PRO A 1 224 ? -34.205 5.542 53.935 1.00 26.27 224 PRO A O 1
ATOM 1721 N N . THR A 1 225 ? -35.860 4.749 55.232 1.00 31.84 225 THR A N 1
ATOM 1722 C CA . THR A 1 225 ? -36.668 5.956 55.339 1.00 31.84 225 THR A CA 1
ATOM 1723 C C . THR A 1 225 ? -35.824 7.093 55.912 1.00 31.84 225 THR A C 1
ATOM 1725 O O . THR A 1 225 ? -35.554 7.100 57.105 1.00 31.84 225 THR A O 1
ATOM 1728 N N . GLY A 1 226 ? -35.392 8.030 55.062 1.00 33.59 226 GLY A N 1
ATOM 1729 C CA . GLY A 1 226 ? -35.186 9.479 55.272 1.00 33.59 226 GLY A CA 1
ATOM 1730 C C . GLY A 1 226 ? -34.580 10.067 56.564 1.00 33.59 226 GLY A C 1
ATOM 1731 O O . GLY A 1 226 ? -34.499 11.288 56.658 1.00 33.59 226 GLY A O 1
ATOM 1732 N N . ARG A 1 227 ? -34.160 9.288 57.564 1.00 33.44 227 ARG A N 1
ATOM 1733 C CA . ARG A 1 227 ? -33.648 9.783 58.853 1.00 33.44 227 ARG A CA 1
ATOM 1734 C C . ARG A 1 227 ? -32.340 9.141 59.316 1.00 33.44 227 ARG A C 1
ATOM 1736 O O . ARG A 1 227 ? -31.690 9.722 60.175 1.00 33.44 227 ARG A O 1
ATOM 1743 N N . GLU A 1 228 ? -31.895 8.039 58.713 1.00 30.53 228 GLU A N 1
ATOM 1744 C CA . GLU A 1 228 ? -30.660 7.348 59.136 1.00 30.53 228 GLU A CA 1
ATOM 1745 C C . GLU A 1 228 ? -29.441 7.588 58.226 1.00 30.53 228 GLU A C 1
ATOM 1747 O O . GLU A 1 228 ? -28.306 7.377 58.647 1.00 30.53 228 GLU A O 1
ATOM 1752 N N . ALA A 1 229 ? -29.620 8.153 57.026 1.00 35.25 229 ALA A N 1
ATOM 1753 C CA . ALA A 1 229 ? -28.499 8.492 56.134 1.00 35.25 229 ALA A CA 1
ATOM 1754 C C . ALA A 1 229 ? -27.635 9.678 56.627 1.00 35.25 229 ALA A C 1
ATOM 1756 O O . ALA A 1 229 ? -26.597 9.975 56.038 1.00 35.25 229 ALA A O 1
ATOM 1757 N N . LEU A 1 230 ? -28.036 10.350 57.714 1.00 34.53 230 LEU A N 1
ATOM 1758 C CA . LEU A 1 230 ? -27.292 11.457 58.326 1.00 34.53 230 LEU A CA 1
ATOM 1759 C C . LEU A 1 230 ? -26.345 11.032 59.467 1.00 34.53 230 LEU A C 1
ATOM 1761 O O . LEU A 1 230 ? -25.722 11.903 60.071 1.00 34.53 230 LEU A O 1
ATOM 1765 N N . ALA A 1 231 ? -26.201 9.733 59.761 1.00 31.88 231 ALA A N 1
ATOM 1766 C CA . ALA A 1 231 ? -25.410 9.248 60.902 1.00 31.88 231 ALA A CA 1
ATOM 1767 C C . ALA A 1 231 ? -24.252 8.289 60.547 1.00 31.88 231 ALA A C 1
ATOM 1769 O O . ALA A 1 231 ? -23.768 7.568 61.417 1.00 31.88 231 ALA A O 1
ATOM 1770 N N . ALA A 1 232 ? -23.757 8.284 59.305 1.00 29.95 232 ALA A N 1
ATOM 1771 C CA . ALA A 1 232 ? -22.491 7.613 58.994 1.00 29.95 232 ALA A CA 1
ATOM 1772 C C . ALA A 1 232 ? -21.306 8.546 59.332 1.00 29.95 232 ALA A C 1
ATOM 1774 O O . ALA A 1 232 ? -21.281 9.687 58.858 1.00 29.95 232 ALA A O 1
ATOM 1775 N N . PRO A 1 233 ? -20.321 8.113 60.145 1.00 30.83 233 PRO A N 1
ATOM 1776 C CA . PRO A 1 233 ? -19.201 8.959 60.528 1.00 30.83 233 PRO A CA 1
ATOM 1777 C C . PRO A 1 233 ? -18.363 9.298 59.294 1.00 30.83 233 PRO A C 1
ATOM 1779 O O . PRO A 1 233 ? -18.029 8.432 58.485 1.00 30.83 233 PRO A O 1
ATOM 1782 N N . ALA A 1 234 ? -18.032 10.582 59.163 1.00 37.84 234 ALA A N 1
ATOM 1783 C CA . ALA A 1 234 ? -17.177 11.102 58.111 1.00 37.84 234 ALA A CA 1
ATOM 1784 C C . ALA A 1 234 ? -15.885 10.276 58.004 1.00 37.84 234 ALA A C 1
ATOM 1786 O O . ALA A 1 234 ? -15.084 10.235 58.939 1.00 37.84 234 ALA A O 1
ATOM 1787 N N . ALA A 1 235 ? -15.668 9.644 56.849 1.00 36.72 235 ALA A N 1
ATOM 1788 C CA . ALA A 1 235 ? -14.378 9.057 56.516 1.00 36.72 235 ALA A CA 1
ATOM 1789 C C . ALA A 1 235 ? -13.295 10.159 56.576 1.00 36.72 235 ALA A C 1
ATOM 1791 O O . ALA A 1 235 ? -13.514 11.261 56.053 1.00 36.72 235 ALA A O 1
ATOM 1792 N N . PRO A 1 236 ? -12.141 9.914 57.222 1.00 34.06 236 PRO A N 1
ATOM 1793 C CA . PRO A 1 236 ? -11.128 10.940 57.402 1.00 34.06 236 PRO A CA 1
ATOM 1794 C C . PRO A 1 236 ? -10.519 11.319 56.049 1.00 34.06 236 PRO A C 1
ATOM 1796 O O . PRO A 1 236 ? -10.026 10.478 55.298 1.00 34.06 236 PRO A O 1
ATOM 1799 N N . ARG A 1 237 ? -10.555 12.620 55.748 1.00 40.78 237 ARG A N 1
ATOM 1800 C CA . ARG A 1 237 ? -9.848 13.223 54.614 1.00 40.78 237 ARG A CA 1
ATOM 1801 C C . ARG A 1 237 ? -8.340 12.963 54.756 1.00 40.78 237 ARG A C 1
ATOM 1803 O O . ARG A 1 237 ? -7.813 13.202 55.844 1.00 40.78 237 ARG A O 1
ATOM 1810 N N . PRO A 1 238 ? -7.612 12.574 53.694 1.00 34.53 238 PRO A N 1
ATOM 1811 C CA . PRO A 1 238 ? -6.159 12.647 53.717 1.00 34.53 238 PRO A CA 1
ATOM 1812 C C . PRO A 1 238 ? -5.755 14.121 53.860 1.00 34.53 238 PRO A C 1
ATOM 1814 O O . PRO A 1 238 ? -6.177 14.983 53.086 1.00 34.53 238 PRO A O 1
ATOM 1817 N N . GLY A 1 239 ? -5.005 14.413 54.923 1.00 33.03 239 GLY A N 1
ATOM 1818 C CA . GLY A 1 239 ? -4.604 15.758 55.314 1.00 33.03 239 GLY A CA 1
ATOM 1819 C C . GLY A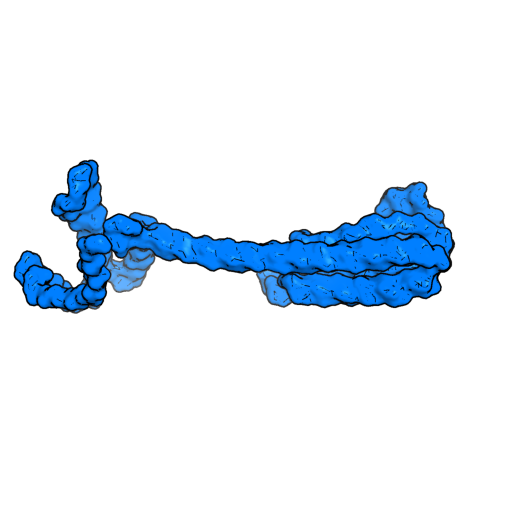 1 239 ? -3.776 16.453 54.237 1.00 33.03 239 GLY A C 1
ATOM 1820 O O . GLY A 1 239 ? -2.622 16.106 54.002 1.00 33.03 239 GLY A O 1
ATOM 1821 N N . GLY A 1 240 ? -4.357 17.485 53.628 1.00 34.25 240 GLY A N 1
ATOM 1822 C CA . GLY A 1 240 ? -3.615 18.519 52.921 1.00 34.25 240 GLY A CA 1
ATOM 1823 C C . GLY A 1 240 ? -2.975 19.461 53.936 1.00 34.25 240 GLY A C 1
ATOM 1824 O O . GLY A 1 240 ? -3.647 20.326 54.496 1.00 34.25 240 GLY A O 1
ATOM 1825 N N . GLY A 1 241 ? -1.679 19.284 54.183 1.00 34.12 241 GLY A N 1
ATOM 1826 C CA . GLY A 1 241 ? -0.865 20.254 54.904 1.00 34.12 241 GLY A CA 1
ATOM 1827 C C . GLY A 1 241 ? -0.721 21.533 54.081 1.00 34.12 241 GLY A C 1
ATOM 1828 O O . GLY A 1 241 ? -0.015 21.557 53.079 1.00 34.12 241 GLY A O 1
ATOM 1829 N N . SER A 1 242 ? -1.375 22.606 54.523 1.00 37.41 242 SER A N 1
ATOM 1830 C CA . SER A 1 242 ? -1.033 23.976 54.143 1.00 37.41 242 SER A CA 1
ATOM 1831 C C . SER A 1 242 ? -0.389 24.647 55.352 1.00 37.41 242 SER A C 1
ATOM 1833 O O . SER A 1 242 ? -1.075 25.035 56.298 1.00 37.41 242 SER A O 1
ATOM 1835 N N . ALA A 1 243 ? 0.939 24.768 55.330 1.00 37.09 243 ALA A N 1
ATOM 1836 C CA . ALA A 1 243 ? 1.658 25.704 56.180 1.00 37.09 243 ALA A CA 1
ATOM 1837 C C . ALA A 1 243 ? 1.849 27.014 55.407 1.00 37.09 243 ALA A C 1
ATOM 1839 O O . ALA A 1 243 ? 2.389 27.064 54.303 1.00 37.09 243 ALA A O 1
ATOM 1840 N N . ARG A 1 244 ? 1.318 28.069 56.011 1.00 37.62 244 ARG A N 1
ATOM 1841 C CA . ARG A 1 244 ? 1.238 29.449 55.550 1.00 37.62 244 ARG A CA 1
ATOM 1842 C C . ARG A 1 244 ? 2.575 30.171 55.761 1.00 37.62 244 ARG A C 1
ATOM 1844 O O . ARG A 1 244 ? 3.181 30.031 56.814 1.00 37.62 244 ARG A O 1
ATOM 1851 N N . LYS A 1 245 ? 2.940 30.986 54.765 1.00 37.97 245 LYS A N 1
ATOM 1852 C CA . LYS A 1 245 ? 3.766 32.213 54.790 1.00 37.97 245 LYS A CA 1
ATOM 1853 C C . LYS A 1 245 ? 4.490 32.567 56.105 1.00 37.97 245 LYS A C 1
ATOM 1855 O O . LYS A 1 245 ? 3.831 32.938 57.078 1.00 37.97 245 LYS A O 1
ATOM 1860 N N . ARG A 1 246 ? 5.812 32.714 56.013 1.00 41.62 246 ARG A N 1
ATOM 1861 C CA . ARG A 1 246 ? 6.518 33.978 56.281 1.00 41.62 246 ARG A CA 1
ATOM 1862 C C . ARG A 1 246 ? 7.556 34.200 55.193 1.00 41.62 246 ARG A C 1
ATOM 1864 O O . ARG A 1 246 ? 8.076 33.179 54.699 1.00 41.62 246 ARG A O 1
#